Protein AF-A0A914RD26-F1 (afdb_monomer_lite)

Organism: Parascaris equorum (NCBI:txid6256)

InterPro domains:
  IPR001609 Myosin head, motor domain-like [PS51456] (1-68)
  IPR027417 P-loop containing nucleoside triphosphate hydrolase [SSF52540] (2-130)

Structure (mmCIF, N/CA/C/O backbone):
data_AF-A0A914RD26-F1
#
_entry.id   AF-A0A914RD26-F1
#
loop_
_atom_site.group_PDB
_atom_site.id
_atom_site.type_symbol
_atom_site.label_atom_id
_atom_site.label_alt_id
_atom_site.label_comp_id
_atom_site.label_asym_id
_atom_site.label_entity_id
_atom_site.label_seq_id
_atom_site.pdbx_PDB_ins_code
_atom_site.Cartn_x
_atom_site.Cartn_y
_atom_site.Cartn_z
_atom_site.occupancy
_atom_site.B_iso_or_equiv
_atom_site.auth_seq_id
_atom_site.auth_comp_id
_atom_site.auth_asym_id
_atom_site.auth_atom_id
_atom_site.pdbx_PDB_model_num
ATOM 1 N N . MET A 1 1 ? -17.777 -7.432 29.699 1.00 88.81 1 MET A N 1
ATOM 2 C CA . MET A 1 1 ? -16.597 -7.439 28.807 1.00 88.81 1 MET A CA 1
ATOM 3 C C . MET A 1 1 ? -15.403 -6.815 29.522 1.00 88.81 1 MET A C 1
ATOM 5 O O . MET A 1 1 ? -15.628 -5.906 30.304 1.00 88.81 1 MET A O 1
ATOM 9 N N . LEU A 1 2 ? -14.173 -7.306 29.335 1.00 95.75 2 LEU A N 1
ATOM 10 C CA . LEU A 1 2 ? -12.971 -6.694 29.937 1.00 95.75 2 LEU A CA 1
ATOM 11 C C . LEU A 1 2 ? -12.718 -5.299 29.350 1.00 95.75 2 LEU A C 1
ATOM 13 O O . LEU A 1 2 ? -12.947 -5.104 28.160 1.00 95.75 2 LEU A O 1
ATOM 17 N N . HIS A 1 3 ? -12.216 -4.355 30.153 1.00 94.31 3 HIS A N 1
ATOM 18 C CA . HIS A 1 3 ? -11.988 -2.967 29.706 1.00 94.31 3 HIS A CA 1
ATOM 19 C C . HIS A 1 3 ? -11.065 -2.871 28.485 1.00 94.31 3 HIS A C 1
ATOM 21 O O . HIS A 1 3 ? -11.360 -2.138 27.546 1.00 94.31 3 HIS A O 1
ATOM 27 N N . ALA A 1 4 ? -9.982 -3.654 28.465 1.00 94.56 4 ALA A N 1
ATOM 28 C CA . ALA A 1 4 ? -9.041 -3.683 27.344 1.00 94.56 4 ALA A CA 1
ATOM 29 C C . ALA A 1 4 ? -9.681 -4.214 26.047 1.00 94.56 4 ALA A C 1
ATOM 31 O O . ALA A 1 4 ? -9.499 -3.623 24.985 1.00 94.56 4 ALA A O 1
ATOM 32 N N . ASP A 1 5 ? -10.473 -5.286 26.142 1.00 95.06 5 ASP A N 1
ATOM 33 C CA . ASP A 1 5 ? -11.190 -5.863 24.997 1.00 95.06 5 ASP A CA 1
ATOM 34 C C . ASP A 1 5 ? -12.268 -4.891 24.487 1.00 95.06 5 ASP A C 1
ATOM 36 O O . ASP A 1 5 ? -12.355 -4.630 23.290 1.00 95.06 5 ASP A O 1
ATOM 40 N N . TYR A 1 6 ? -13.035 -4.275 25.396 1.00 95.00 6 TYR A N 1
ATOM 41 C CA . TYR A 1 6 ? -14.050 -3.275 25.053 1.00 95.00 6 TYR A CA 1
ATOM 42 C C . TYR A 1 6 ? -13.437 -2.081 24.308 1.00 95.00 6 TYR A C 1
ATOM 44 O O . TYR A 1 6 ? -13.897 -1.719 23.225 1.00 95.00 6 TYR A O 1
ATOM 52 N N . ARG A 1 7 ? -12.344 -1.521 24.847 1.00 94.69 7 ARG A N 1
ATOM 53 C CA . ARG A 1 7 ? -11.584 -0.439 24.208 1.00 94.69 7 ARG A CA 1
ATOM 54 C C . ARG A 1 7 ? -11.151 -0.823 22.796 1.00 94.69 7 ARG A C 1
ATOM 56 O O . ARG A 1 7 ? -11.349 -0.046 21.870 1.00 94.69 7 ARG A O 1
ATOM 63 N N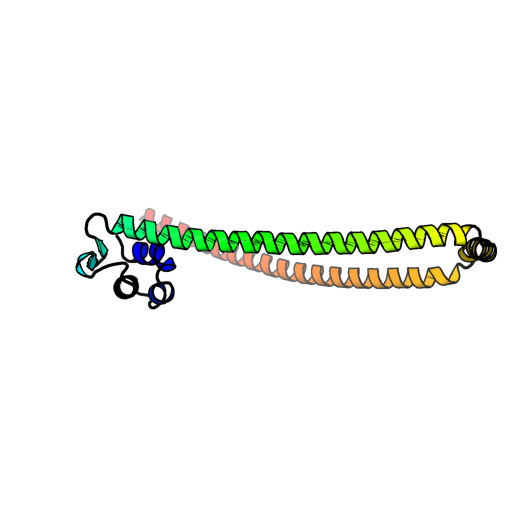 . HIS A 1 8 ? -10.555 -2.003 22.633 1.00 93.50 8 HIS A N 1
ATOM 64 C CA . HIS A 1 8 ? -10.045 -2.441 21.339 1.00 93.50 8 HIS A CA 1
ATOM 65 C C . HIS A 1 8 ? -11.171 -2.596 20.307 1.00 93.50 8 HIS A C 1
ATOM 67 O O . HIS A 1 8 ? -11.077 -2.036 19.215 1.00 93.50 8 HIS A O 1
ATOM 73 N N . ARG A 1 9 ? -12.258 -3.301 20.654 1.00 94.50 9 ARG A N 1
ATOM 74 C CA . ARG A 1 9 ? -13.348 -3.593 19.707 1.00 94.50 9 ARG A CA 1
ATOM 75 C C . ARG A 1 9 ? -14.122 -2.354 19.279 1.00 94.50 9 ARG A C 1
ATOM 77 O O . ARG A 1 9 ? -14.374 -2.195 18.085 1.00 94.50 9 ARG A O 1
ATOM 84 N N . TYR A 1 10 ? -14.465 -1.476 20.219 1.00 95.06 10 TYR A N 1
ATOM 85 C CA . TYR A 1 10 ? -15.302 -0.304 19.941 1.00 95.06 10 TYR A CA 1
ATOM 86 C C . TYR A 1 10 ? -14.500 0.973 19.668 1.00 95.06 10 TYR A C 1
ATOM 88 O O . TYR A 1 10 ? -15.091 2.032 19.473 1.00 95.06 10 TYR A O 1
ATOM 96 N N . SER A 1 11 ? -13.169 0.879 19.564 1.00 94.50 11 SER A N 1
ATOM 97 C CA . SER A 1 11 ? -12.306 1.986 19.124 1.00 94.50 11 SER A CA 1
ATOM 98 C C . SER A 1 11 ? -12.761 2.605 17.801 1.00 94.50 11 SER A C 1
ATOM 100 O O . SER A 1 11 ? -12.684 3.815 17.630 1.00 94.50 11 SER A O 1
ATOM 102 N N . VAL A 1 12 ? -13.315 1.804 16.887 1.00 93.62 12 VAL A N 1
ATOM 103 C CA . VAL A 1 12 ? -13.815 2.286 15.591 1.00 93.62 12 VAL A CA 1
ATOM 104 C C . VAL A 1 12 ? -15.020 3.228 15.716 1.00 93.62 12 VAL A C 1
ATOM 106 O O . VAL A 1 12 ? -15.226 4.076 14.852 1.00 93.62 12 VAL A O 1
ATOM 109 N N . LEU A 1 13 ? -15.799 3.113 16.795 1.00 93.50 13 LEU A N 1
ATOM 110 C CA . LEU A 1 13 ? -16.961 3.966 17.056 1.00 93.50 13 LEU A CA 1
ATOM 111 C C . LEU A 1 13 ? -16.571 5.295 17.722 1.00 93.50 13 LEU A C 1
ATOM 113 O O . LEU A 1 13 ? -17.286 6.289 17.605 1.00 93.50 13 LEU A O 1
ATOM 117 N N . ALA A 1 14 ? -15.441 5.316 18.429 1.00 93.75 14 ALA A N 1
ATOM 118 C CA . ALA A 1 14 ? -14.983 6.445 19.231 1.00 93.75 14 ALA A CA 1
ATOM 119 C C . ALA A 1 14 ? -13.445 6.455 19.308 1.00 93.75 14 ALA A C 1
ATOM 121 O O . ALA A 1 14 ? -12.852 6.139 20.341 1.00 93.75 14 ALA A O 1
ATOM 122 N N . ALA A 1 15 ? -12.799 6.762 18.179 1.00 92.88 15 ALA A N 1
ATOM 123 C CA . ALA A 1 15 ? -11.350 6.616 18.033 1.00 92.88 15 ALA A CA 1
ATOM 124 C C . ALA A 1 15 ? -10.566 7.540 18.975 1.00 92.88 15 ALA A C 1
ATOM 126 O O . ALA A 1 15 ? -9.661 7.085 19.669 1.00 92.88 15 ALA A O 1
ATOM 127 N N . GLU A 1 16 ? -10.932 8.819 19.049 1.00 93.31 16 GLU A N 1
ATOM 128 C CA . GLU A 1 16 ? -10.243 9.798 19.903 1.00 93.31 16 GLU A CA 1
ATOM 129 C C . GLU A 1 16 ? -10.321 9.408 21.385 1.00 93.31 16 GLU A C 1
ATOM 131 O O . GLU A 1 16 ? -9.330 9.437 22.112 1.00 93.31 16 GLU A O 1
ATOM 136 N N . GLU A 1 17 ? -11.486 8.944 21.823 1.00 94.31 17 GLU A N 1
ATOM 137 C CA . GLU A 1 17 ? -11.753 8.538 23.199 1.00 94.31 17 GLU A CA 1
ATOM 138 C C . GLU A 1 17 ? -11.025 7.239 23.541 1.00 94.31 17 GLU A C 1
ATOM 140 O O . GLU A 1 17 ? -10.490 7.096 24.643 1.00 94.31 17 GLU A O 1
ATOM 145 N N . ALA A 1 18 ? -10.928 6.317 22.581 1.00 91.81 18 ALA A N 1
ATOM 146 C CA . ALA A 1 18 ? -10.192 5.071 22.733 1.00 91.81 18 ALA A CA 1
ATOM 147 C C . ALA A 1 18 ? -8.681 5.281 22.898 1.00 91.81 18 ALA A C 1
ATOM 149 O O . ALA A 1 18 ? -8.024 4.424 23.488 1.00 91.81 18 ALA A O 1
ATOM 150 N N . TYR A 1 19 ? -8.115 6.393 22.423 1.00 91.94 19 TYR A N 1
ATOM 151 C CA . TYR A 1 19 ? -6.691 6.729 22.575 1.00 91.94 19 TYR A CA 1
ATOM 152 C C . TYR A 1 19 ? -6.428 7.885 23.548 1.00 91.94 19 TYR A C 1
ATOM 154 O O . TYR A 1 19 ? -5.286 8.309 23.697 1.00 91.94 19 TYR A O 1
ATOM 162 N N . SER A 1 20 ? -7.453 8.343 24.268 1.00 91.62 20 SER A N 1
ATOM 163 C CA . SER A 1 20 ? -7.355 9.459 25.219 1.00 91.62 20 SER A CA 1
ATOM 164 C C . SER A 1 20 ? -6.439 9.190 26.422 1.00 91.62 20 SER A C 1
ATOM 166 O O . SER A 1 20 ? -5.915 10.126 27.023 1.00 91.62 20 SER A O 1
ATOM 168 N N . SER A 1 21 ? -6.243 7.924 26.806 1.00 92.31 21 SER A N 1
ATOM 169 C CA . SER A 1 21 ? -5.437 7.547 27.970 1.00 92.31 21 SER A CA 1
ATOM 170 C C . SER A 1 21 ? -4.727 6.199 27.794 1.00 92.31 21 SER A C 1
ATOM 172 O O . SER A 1 21 ? -5.078 5.369 26.948 1.00 92.31 21 SER A O 1
ATOM 174 N N . THR A 1 22 ? -3.725 5.950 28.636 1.00 91.31 22 THR A N 1
ATOM 175 C CA . THR A 1 22 ? -3.087 4.632 28.774 1.00 91.31 22 THR A CA 1
ATOM 176 C C . THR A 1 22 ? -3.972 3.668 29.571 1.00 91.31 22 THR A C 1
ATOM 178 O O . THR A 1 22 ? -3.984 2.472 29.285 1.00 91.31 22 THR A O 1
ATOM 181 N N . ASP A 1 23 ? -4.760 4.178 30.525 1.00 94.12 23 ASP A N 1
ATOM 182 C CA . ASP A 1 23 ? -5.651 3.367 31.361 1.00 94.12 23 ASP A CA 1
ATOM 183 C C . ASP A 1 23 ? -6.888 2.903 30.573 1.00 94.12 23 ASP A C 1
ATOM 185 O O . ASP A 1 23 ? -7.697 3.705 30.095 1.00 94.12 23 ASP A O 1
ATOM 189 N N . ALA A 1 24 ? -7.049 1.582 30.461 1.00 93.06 24 ALA A N 1
ATOM 190 C CA . ALA A 1 24 ? -8.144 0.960 29.730 1.00 93.06 24 ALA A CA 1
ATOM 191 C C . ALA A 1 24 ? -9.519 1.267 30.337 1.00 93.06 24 ALA A C 1
ATOM 193 O O . ALA A 1 24 ? -10.489 1.368 29.586 1.00 93.06 24 ALA A O 1
ATOM 194 N N . LYS A 1 25 ? -9.617 1.438 31.664 1.00 94.06 25 LYS A N 1
ATOM 195 C CA . LYS A 1 25 ? -10.894 1.752 32.317 1.00 94.06 25 LYS A CA 1
ATOM 196 C C . LYS A 1 25 ? -11.370 3.154 31.933 1.00 94.06 25 LYS A C 1
ATOM 198 O O . LYS A 1 25 ? -12.501 3.300 31.481 1.00 94.06 25 LYS A O 1
ATOM 203 N N . LYS A 1 26 ? -10.486 4.154 32.021 1.00 94.12 26 LYS A N 1
ATOM 204 C CA . LYS A 1 26 ? -10.785 5.540 31.616 1.00 94.12 26 LYS A CA 1
ATOM 205 C C . LYS A 1 26 ? -11.158 5.640 30.137 1.00 94.12 26 LYS A C 1
ATOM 207 O O . LYS A 1 26 ? -12.101 6.341 29.790 1.00 94.12 26 LYS A O 1
ATOM 212 N N . CYS A 1 27 ? -10.464 4.898 29.271 1.00 94.75 27 CYS A N 1
ATOM 213 C CA . CYS A 1 27 ? -10.810 4.845 27.847 1.00 94.75 27 CYS A CA 1
ATOM 214 C C . CYS A 1 27 ? -12.199 4.233 27.624 1.00 94.75 27 CYS A C 1
ATOM 216 O O . CYS A 1 27 ? -12.976 4.752 26.829 1.00 94.75 27 CYS A O 1
ATOM 218 N N . ALA A 1 28 ? -12.531 3.145 28.327 1.00 94.75 28 ALA A N 1
ATOM 219 C CA . ALA A 1 28 ? -13.852 2.529 28.235 1.00 94.75 28 ALA A CA 1
ATOM 220 C C . ALA A 1 28 ? -14.965 3.493 28.688 1.00 94.75 28 ALA A C 1
ATOM 222 O O . ALA A 1 28 ? -15.985 3.590 28.008 1.00 94.75 28 ALA A O 1
ATOM 223 N N . GLU A 1 29 ? -14.749 4.247 29.772 1.00 94.25 29 GLU A N 1
ATOM 224 C CA . GLU A 1 29 ? -15.675 5.288 30.249 1.00 94.25 29 GLU A CA 1
ATOM 225 C C . GLU A 1 29 ? -15.856 6.407 29.219 1.00 94.25 29 GLU A C 1
ATOM 227 O O . GLU A 1 29 ? -16.988 6.790 28.929 1.00 94.25 29 GLU A O 1
ATOM 232 N N . ALA A 1 30 ? -14.768 6.884 28.608 1.00 95.19 30 ALA A N 1
ATOM 233 C CA . ALA A 1 30 ? -14.820 7.921 27.579 1.00 95.19 30 ALA A CA 1
ATOM 234 C C . ALA A 1 30 ? -15.577 7.458 26.319 1.00 95.19 30 ALA A C 1
ATOM 236 O O . ALA A 1 30 ? -16.420 8.191 25.798 1.00 95.19 30 ALA A O 1
ATOM 237 N N . ILE A 1 31 ? -15.336 6.221 25.864 1.00 94.88 31 ILE A N 1
ATOM 238 C CA . ILE A 1 31 ? -16.072 5.614 24.744 1.00 94.88 31 ILE A CA 1
ATOM 239 C C . ILE A 1 31 ? -17.565 5.530 25.081 1.00 94.88 31 ILE A C 1
ATOM 241 O O . ILE A 1 31 ? -18.401 5.943 24.281 1.00 94.88 31 ILE A O 1
ATOM 245 N N . LEU A 1 32 ? -17.916 5.026 26.269 1.00 94.50 32 LEU A N 1
ATOM 246 C CA . LEU A 1 32 ? -19.310 4.919 26.711 1.00 94.50 32 LEU A CA 1
ATOM 247 C C . LEU A 1 32 ? -19.992 6.287 26.794 1.00 94.50 32 LEU A C 1
ATOM 249 O O . LEU A 1 32 ? -21.104 6.435 26.296 1.00 94.50 32 LEU A O 1
ATOM 253 N N . ALA A 1 33 ? -19.317 7.299 27.343 1.00 94.19 33 ALA A N 1
ATOM 254 C CA . ALA A 1 33 ? -19.838 8.660 27.418 1.00 94.19 33 ALA A CA 1
ATOM 255 C C . ALA A 1 33 ? -20.135 9.240 26.026 1.00 94.19 33 ALA A C 1
ATOM 257 O O . ALA A 1 33 ? -21.178 9.864 25.821 1.00 94.19 33 ALA A O 1
ATOM 258 N N . LYS A 1 34 ? -19.268 8.988 25.036 1.00 94.31 34 LYS A N 1
ATOM 259 C CA . LYS A 1 34 ? -19.520 9.395 23.647 1.00 94.31 34 LYS A CA 1
ATOM 260 C C . LYS A 1 34 ? -20.681 8.643 23.014 1.00 94.31 34 LYS A C 1
ATOM 262 O O . LYS A 1 34 ? -21.503 9.265 22.348 1.00 94.31 34 LYS A O 1
ATOM 267 N N . LEU A 1 35 ? -20.778 7.333 23.230 1.00 93.81 35 LEU A N 1
ATOM 268 C CA . LEU A 1 35 ? -21.896 6.535 22.721 1.00 93.81 35 LEU A CA 1
ATOM 269 C C . LEU A 1 35 ? -23.236 6.972 23.328 1.00 93.81 35 LEU A C 1
ATOM 271 O O . LEU A 1 35 ? -24.244 6.969 22.626 1.00 93.81 35 LEU A O 1
ATOM 275 N N . VAL A 1 36 ? -23.243 7.413 24.590 1.00 94.44 36 VAL A N 1
ATOM 276 C CA . VAL A 1 36 ? -24.423 8.029 25.215 1.00 94.44 36 VAL A CA 1
ATOM 277 C C . VAL A 1 36 ? -24.736 9.385 24.588 1.00 94.44 36 VAL A C 1
ATOM 279 O O . VAL A 1 36 ? -25.872 9.635 24.196 1.00 94.44 36 VAL A O 1
ATOM 282 N N . LYS A 1 37 ? -23.726 10.245 24.408 1.00 93.12 37 LYS A N 1
ATOM 283 C CA . LYS A 1 37 ? -23.890 11.559 23.763 1.00 93.12 37 LYS A CA 1
ATOM 284 C C . LYS A 1 37 ? -24.430 11.454 22.332 1.00 93.12 37 LYS A C 1
ATOM 286 O O . LYS A 1 37 ? -25.212 12.298 21.910 1.00 93.12 37 LYS A O 1
ATOM 291 N N . ASN A 1 38 ? -24.024 10.417 21.605 1.00 89.44 38 ASN A N 1
ATOM 292 C CA . ASN A 1 38 ? -24.468 10.148 20.239 1.00 89.44 38 ASN A CA 1
ATOM 293 C C . ASN A 1 38 ? -25.842 9.451 20.176 1.00 89.44 38 ASN A C 1
ATOM 295 O O . ASN A 1 38 ? -26.326 9.174 19.082 1.00 89.44 38 ASN A O 1
ATOM 299 N N . GLY A 1 39 ? -26.464 9.150 21.322 1.00 89.62 39 GLY A N 1
ATOM 300 C CA . GLY A 1 39 ? -27.771 8.493 21.401 1.00 89.62 39 GLY A CA 1
ATOM 301 C C . GLY A 1 39 ? -27.757 6.997 21.072 1.00 89.62 39 GLY A C 1
ATOM 302 O O . GLY A 1 39 ? -28.816 6.386 20.983 1.00 89.62 39 GLY A O 1
ATOM 303 N N . THR A 1 40 ? -26.579 6.391 20.901 1.00 89.19 40 THR A N 1
ATOM 304 C CA . THR A 1 40 ? -26.425 4.952 20.623 1.00 89.19 40 THR A CA 1
ATOM 305 C C .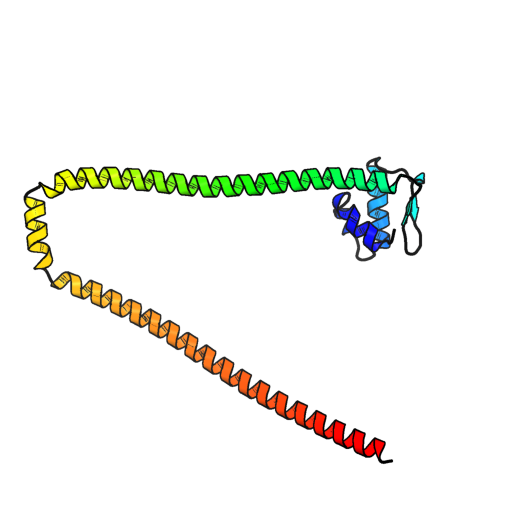 THR A 1 40 ? -26.686 4.103 21.871 1.00 89.19 40 THR A C 1
ATOM 307 O O . THR A 1 40 ? -27.141 2.967 21.785 1.00 89.19 40 THR A O 1
ATOM 310 N N . LEU A 1 41 ? -26.395 4.648 23.054 1.00 92.00 41 LEU A N 1
ATOM 311 C CA . LEU A 1 41 ? -26.645 4.015 24.347 1.00 92.00 41 LEU A CA 1
ATOM 312 C C . LEU A 1 41 ? -27.339 4.990 25.299 1.00 92.00 41 LEU A C 1
ATOM 314 O O . LEU A 1 41 ? -27.228 6.202 25.157 1.00 92.00 41 LEU A O 1
ATOM 318 N N . THR A 1 42 ? -27.991 4.460 26.328 1.00 92.50 42 THR A N 1
ATOM 319 C CA . THR A 1 42 ? -28.435 5.229 27.498 1.00 92.50 42 THR A CA 1
ATOM 320 C C . THR A 1 42 ? -27.660 4.778 28.735 1.00 92.50 42 THR A C 1
ATOM 322 O O . THR A 1 42 ? -27.138 3.661 28.781 1.00 92.50 42 THR A O 1
ATOM 325 N N . GLU A 1 43 ? -27.581 5.622 29.766 1.00 90.38 43 GLU A N 1
ATOM 326 C CA . GLU A 1 43 ? -26.858 5.288 31.005 1.00 90.38 43 GLU A CA 1
ATOM 327 C C . GLU A 1 43 ? -27.425 4.055 31.719 1.00 90.38 43 GLU A C 1
ATOM 329 O O . GLU A 1 43 ? -26.723 3.383 32.468 1.00 90.38 43 GLU A O 1
ATOM 334 N N . GLU A 1 44 ? -28.686 3.701 31.484 1.00 91.94 44 GLU A N 1
ATOM 335 C CA . GLU A 1 44 ? -29.294 2.498 32.048 1.00 91.94 44 GLU A CA 1
ATOM 336 C C . GLU A 1 44 ? -28.828 1.198 31.382 1.00 91.94 44 GLU A C 1
ATOM 338 O O . GLU A 1 44 ? -29.018 0.120 31.951 1.00 91.94 44 GLU A O 1
ATOM 343 N N . ASN A 1 45 ? -28.242 1.277 30.187 1.00 91.44 45 ASN A N 1
ATOM 344 C CA . ASN A 1 45 ? -27.882 0.114 29.377 1.00 91.44 45 ASN A CA 1
ATOM 345 C C . ASN A 1 45 ? -26.604 -0.579 29.857 1.00 91.44 45 ASN A C 1
ATOM 347 O O . ASN A 1 45 ? -26.363 -1.735 29.494 1.00 91.44 45 ASN A O 1
ATOM 351 N N . PHE A 1 46 ? -25.790 0.097 30.672 1.00 94.25 46 PHE A N 1
ATOM 352 C CA . PHE A 1 46 ? -24.506 -0.421 31.129 1.00 94.25 46 PHE A CA 1
ATOM 353 C C . PHE A 1 46 ? -24.177 -0.035 32.577 1.00 94.25 46 PHE A C 1
ATOM 355 O O . PHE A 1 46 ? -24.741 0.890 33.162 1.00 94.25 46 PHE A O 1
ATOM 362 N N . ARG A 1 47 ? -23.226 -0.758 33.170 1.00 94.50 47 ARG A N 1
ATOM 363 C CA . ARG A 1 47 ? -22.601 -0.431 34.457 1.00 94.50 47 ARG A CA 1
ATOM 364 C C . ARG A 1 47 ? -21.100 -0.695 34.389 1.00 94.50 47 ARG A C 1
ATOM 366 O O . ARG A 1 47 ? -20.660 -1.714 33.856 1.00 94.50 47 ARG A O 1
ATOM 373 N N . MET A 1 48 ? -20.314 0.214 34.956 1.00 93.88 48 MET A N 1
ATOM 374 C CA . MET A 1 48 ? -18.859 0.086 35.034 1.00 93.88 48 MET A CA 1
ATOM 375 C C . MET A 1 48 ? -18.453 -0.683 36.291 1.00 93.88 48 MET A C 1
ATOM 377 O O . MET A 1 48 ? -18.737 -0.256 37.405 1.00 93.88 48 MET A O 1
ATOM 381 N N . GLY A 1 49 ? -17.775 -1.817 36.116 1.00 93.50 49 GLY A N 1
ATOM 382 C CA . GLY A 1 49 ? -17.121 -2.554 37.197 1.00 93.50 49 GLY A CA 1
ATOM 383 C C . GLY A 1 49 ? -15.624 -2.252 37.298 1.00 93.50 49 GLY A C 1
ATOM 384 O O . GLY A 1 49 ? -15.054 -1.518 36.487 1.00 93.50 49 GLY A O 1
ATOM 385 N N . ALA A 1 50 ? -14.955 -2.871 38.277 1.00 91.12 50 ALA A N 1
ATOM 386 C CA . ALA A 1 50 ? -13.514 -2.700 38.490 1.00 91.12 50 ALA A CA 1
ATOM 387 C C . ALA A 1 50 ? -12.686 -3.152 37.272 1.00 91.12 50 ALA A C 1
ATOM 389 O O . ALA A 1 50 ? -11.859 -2.396 36.773 1.00 91.12 50 ALA A O 1
ATOM 390 N N . THR A 1 51 ? -12.967 -4.345 36.744 1.00 92.12 51 THR A N 1
ATOM 391 C CA . THR A 1 51 ? -12.192 -4.961 35.645 1.00 92.12 51 THR A CA 1
ATOM 392 C C . THR A 1 51 ? -12.979 -5.077 34.335 1.00 92.12 51 THR A C 1
ATOM 394 O O . THR A 1 51 ? -12.406 -5.342 33.276 1.00 92.12 51 THR A O 1
ATOM 397 N N . LYS A 1 52 ? -14.310 -4.952 34.400 1.00 96.00 52 LYS A N 1
ATOM 398 C CA . LYS A 1 52 ? -15.223 -5.243 33.290 1.00 96.00 52 LYS A CA 1
ATOM 399 C C . LYS A 1 52 ? -16.331 -4.199 33.173 1.00 96.00 52 LYS A C 1
ATOM 401 O O . LYS A 1 52 ? -16.787 -3.665 34.180 1.00 96.00 52 LYS A O 1
ATOM 406 N N . VAL A 1 53 ? -16.803 -3.981 31.951 1.00 95.12 53 VAL A N 1
ATOM 407 C CA . VAL A 1 53 ? -18.065 -3.300 31.640 1.00 95.12 53 VAL A CA 1
ATOM 408 C C . VAL A 1 53 ? -19.190 -4.334 31.606 1.00 95.12 53 VAL A C 1
ATOM 410 O O . VAL A 1 53 ? -19.045 -5.390 30.976 1.00 95.12 53 VAL A O 1
ATOM 413 N N . PHE A 1 54 ? -20.298 -4.049 32.279 1.00 95.56 54 PHE A N 1
ATOM 414 C CA . PHE A 1 54 ? -21.506 -4.868 32.282 1.00 95.56 54 PHE A CA 1
ATOM 415 C C . PHE A 1 54 ? -22.570 -4.213 31.409 1.00 95.56 54 PHE A C 1
ATOM 417 O O . PHE A 1 54 ? -22.772 -3.007 31.497 1.00 95.56 54 PHE A O 1
ATOM 424 N N . PHE A 1 55 ? -23.260 -5.011 30.599 1.00 95.69 55 PHE A N 1
ATOM 425 C CA . PHE A 1 55 ? -24.327 -4.558 29.711 1.00 95.69 55 PHE A CA 1
ATOM 426 C C . PHE A 1 55 ? -25.626 -5.276 30.057 1.00 95.69 55 PHE A C 1
ATOM 428 O O . PHE A 1 55 ? -25.598 -6.450 30.435 1.00 95.69 55 PHE A O 1
ATOM 435 N N . LYS A 1 56 ? -26.761 -4.588 29.903 1.00 95.12 56 LYS A N 1
ATOM 436 C CA . LYS A 1 56 ? -28.073 -5.243 29.878 1.00 95.12 56 LYS A CA 1
ATOM 437 C C . LYS A 1 56 ? -28.164 -6.188 28.672 1.00 95.12 56 LYS A C 1
ATOM 439 O O . LYS A 1 56 ? -27.437 -6.043 27.686 1.00 95.12 56 LYS A O 1
ATOM 444 N N . ALA A 1 57 ? -29.067 -7.161 28.756 1.00 94.25 57 ALA A N 1
ATOM 445 C CA . ALA A 1 57 ? -29.321 -8.094 27.662 1.00 94.25 57 ALA A CA 1
ATOM 446 C C . ALA A 1 57 ? -29.674 -7.342 26.362 1.00 94.25 57 ALA A C 1
ATOM 448 O O . ALA A 1 57 ? -30.359 -6.323 26.398 1.00 94.25 57 ALA A O 1
ATOM 449 N N . GLY A 1 58 ? -29.171 -7.826 25.223 1.00 91.94 58 GLY A N 1
ATOM 450 C CA . GLY A 1 58 ? -29.413 -7.242 23.895 1.00 91.94 58 GLY A CA 1
ATOM 451 C C . GLY A 1 58 ? -28.529 -6.043 23.524 1.00 91.94 58 GLY A C 1
ATOM 452 O O . GLY A 1 58 ? -28.244 -5.849 22.348 1.00 91.94 58 GLY A O 1
ATOM 453 N N . ILE A 1 59 ? -28.001 -5.295 24.498 1.00 94.56 59 ILE A N 1
ATOM 454 C CA . ILE A 1 59 ? -27.196 -4.089 24.230 1.00 94.56 59 ILE A CA 1
ATOM 455 C C . ILE A 1 59 ? -25.881 -4.408 23.519 1.00 94.56 59 ILE A C 1
ATOM 457 O O . ILE A 1 59 ? -25.467 -3.678 22.624 1.00 94.56 59 ILE A O 1
ATOM 461 N N . LEU A 1 60 ? -25.225 -5.508 23.894 1.00 92.44 60 LEU A N 1
ATOM 462 C CA . LEU A 1 60 ? -23.970 -5.901 23.256 1.00 92.44 60 LEU A CA 1
ATOM 463 C C . LEU A 1 60 ? -24.178 -6.283 21.783 1.00 92.44 60 LEU A C 1
ATOM 465 O O . LEU A 1 60 ? -23.354 -5.928 20.954 1.00 92.44 60 LEU A O 1
ATOM 469 N N . ALA A 1 61 ? -25.286 -6.960 21.461 1.00 94.19 61 ALA A N 1
ATOM 470 C CA . ALA A 1 61 ? -25.622 -7.302 20.080 1.00 94.19 61 ALA A CA 1
ATOM 471 C C . ALA A 1 61 ? -25.856 -6.034 19.249 1.00 94.19 61 ALA A C 1
ATOM 473 O O . ALA A 1 61 ? -25.237 -5.869 18.207 1.00 94.19 61 ALA A O 1
ATOM 474 N N . HIS A 1 62 ? -26.630 -5.084 19.786 1.00 94.19 62 HIS A N 1
ATOM 475 C CA . HIS A 1 62 ? -26.838 -3.790 19.140 1.00 94.19 62 HIS A CA 1
ATOM 476 C C . HIS A 1 62 ? -25.522 -3.027 18.897 1.00 94.19 62 HIS A C 1
ATOM 478 O O . HIS A 1 62 ? -25.330 -2.444 17.834 1.00 94.19 62 HIS A O 1
ATOM 484 N N . LEU A 1 63 ? -24.589 -3.048 19.857 1.00 94.19 63 LEU A N 1
ATOM 485 C CA . LEU A 1 63 ? -23.273 -2.426 19.683 1.00 94.19 63 LEU A CA 1
ATOM 486 C C . LEU A 1 63 ? -22.418 -3.103 18.606 1.00 94.19 63 LEU A C 1
ATOM 488 O O . LEU A 1 63 ? -21.669 -2.409 17.919 1.00 94.19 63 LEU A O 1
ATOM 492 N N . GLU A 1 64 ? -22.500 -4.427 18.460 1.00 95.06 64 GLU A N 1
ATOM 493 C CA . GLU A 1 64 ? -21.824 -5.127 17.361 1.00 95.06 64 GLU A CA 1
ATOM 494 C C . GLU A 1 64 ? -22.449 -4.772 16.005 1.00 95.06 64 GLU A C 1
ATOM 496 O O . GLU A 1 64 ? -21.702 -4.496 15.072 1.00 95.06 64 GLU A O 1
ATOM 501 N N . ASP A 1 65 ? -23.777 -4.646 15.906 1.00 95.50 65 ASP A N 1
ATOM 502 C CA . ASP A 1 65 ? -24.441 -4.231 14.660 1.00 95.50 65 ASP A CA 1
ATOM 503 C C . ASP A 1 65 ? -23.982 -2.829 14.214 1.00 95.50 65 ASP A C 1
ATOM 505 O O . ASP A 1 65 ? -23.583 -2.621 13.065 1.00 95.50 65 ASP A O 1
ATOM 509 N N . VAL A 1 66 ? -23.953 -1.865 15.144 1.00 95.31 66 VAL A N 1
ATOM 510 C CA . VAL A 1 66 ? -23.481 -0.492 14.871 1.00 95.31 66 VAL A CA 1
ATOM 511 C C . VAL A 1 66 ? -22.003 -0.487 14.467 1.00 95.31 66 VAL A C 1
ATOM 513 O O . VAL A 1 66 ? -21.584 0.255 13.574 1.00 95.31 66 VAL A O 1
ATOM 516 N N . ARG A 1 67 ? -21.186 -1.327 15.107 1.00 95.56 67 ARG A N 1
ATOM 517 C CA . ARG A 1 67 ? -19.770 -1.493 14.766 1.00 95.56 67 ARG A CA 1
ATOM 518 C C . ARG A 1 67 ? -19.597 -2.054 13.355 1.00 95.56 67 ARG A C 1
ATOM 520 O O . ARG A 1 67 ? -18.766 -1.538 12.602 1.00 95.56 67 ARG A O 1
ATOM 527 N N . ASP A 1 68 ? -20.377 -3.061 12.986 1.00 96.56 68 ASP A N 1
ATOM 528 C CA . ASP A 1 68 ? -20.300 -3.709 11.680 1.00 96.56 68 ASP A CA 1
ATOM 529 C C . ASP A 1 68 ? -20.724 -2.775 10.540 1.00 96.56 68 ASP A C 1
ATOM 531 O O . ASP A 1 68 ? -20.090 -2.777 9.480 1.00 96.56 68 ASP A O 1
ATOM 535 N N . GLU A 1 69 ? -21.712 -1.902 10.751 1.00 96.19 69 GLU A N 1
ATOM 536 C CA . GLU A 1 69 ? -22.081 -0.871 9.772 1.00 96.19 69 GLU A CA 1
ATOM 537 C C . GLU A 1 69 ? -20.921 0.088 9.471 1.00 96.19 69 GLU A C 1
ATOM 539 O O . GLU A 1 69 ? -20.607 0.359 8.302 1.00 96.19 69 GLU A O 1
ATOM 544 N N . VAL A 1 70 ? -20.231 0.563 10.512 1.00 95.25 70 VAL A N 1
ATOM 545 C CA . VAL A 1 70 ? -19.070 1.451 10.356 1.00 95.25 70 VAL A CA 1
ATOM 546 C C . VAL A 1 70 ? -17.919 0.720 9.662 1.00 95.25 70 VAL A C 1
ATOM 548 O O . VAL A 1 70 ? -17.326 1.253 8.716 1.00 95.25 70 VAL A O 1
ATOM 551 N N . LEU A 1 71 ? -17.623 -0.518 10.067 1.00 96.06 71 LEU A N 1
ATOM 552 C CA . LEU A 1 71 ? -16.584 -1.334 9.435 1.00 96.06 71 LEU A CA 1
ATOM 553 C C . LEU A 1 71 ? -16.887 -1.595 7.957 1.00 96.06 71 LEU A C 1
ATOM 555 O O . LEU A 1 71 ? -15.996 -1.469 7.115 1.00 96.06 71 LEU A O 1
ATOM 559 N N . LYS A 1 72 ? -18.145 -1.877 7.608 1.00 97.31 72 LYS A N 1
ATOM 560 C CA . LYS A 1 72 ? -18.584 -2.059 6.220 1.00 97.31 72 LYS A CA 1
ATOM 561 C C . LYS A 1 72 ? -18.346 -0.805 5.379 1.00 97.31 72 LYS A C 1
ATOM 563 O O . LYS A 1 72 ? -17.855 -0.906 4.248 1.00 97.31 72 LYS A O 1
ATOM 568 N N . ALA A 1 73 ? -18.636 0.379 5.918 1.00 96.94 73 ALA A N 1
ATOM 569 C CA . ALA A 1 73 ? -18.370 1.643 5.234 1.00 96.94 73 ALA A CA 1
ATOM 570 C C . ALA A 1 73 ? -16.863 1.874 5.016 1.00 96.94 73 ALA A C 1
ATOM 572 O O . ALA A 1 73 ? -16.449 2.249 3.914 1.00 96.94 73 ALA A O 1
ATOM 573 N N . ILE A 1 74 ? -16.032 1.602 6.029 1.00 96.31 74 ILE A N 1
ATOM 574 C CA . ILE A 1 74 ? -14.566 1.708 5.936 1.00 96.31 74 ILE A CA 1
ATOM 575 C C . ILE A 1 74 ? -14.018 0.740 4.882 1.00 96.31 74 ILE A C 1
ATOM 577 O O . ILE A 1 74 ? -13.264 1.155 4.000 1.00 96.31 74 ILE A O 1
ATOM 581 N N . MET A 1 75 ? -14.441 -0.525 4.916 1.00 97.38 75 MET A N 1
ATOM 582 C CA . MET A 1 75 ? -14.016 -1.542 3.951 1.00 97.38 75 MET A CA 1
ATOM 583 C C . MET A 1 75 ? -14.405 -1.162 2.523 1.00 97.38 75 MET A C 1
ATOM 585 O O . MET A 1 75 ? -13.598 -1.295 1.605 1.00 97.38 75 MET A O 1
ATOM 589 N N . THR A 1 76 ? -15.606 -0.619 2.328 1.00 98.19 76 THR A N 1
ATOM 590 C CA . THR A 1 76 ? -16.057 -0.156 1.009 1.00 98.19 76 THR A CA 1
ATOM 591 C C . THR A 1 76 ? -15.181 0.987 0.489 1.00 98.19 76 THR A C 1
ATOM 593 O O . THR A 1 76 ? -14.752 0.953 -0.666 1.00 98.19 76 THR A O 1
ATOM 596 N N . LYS A 1 77 ? -14.847 1.969 1.340 1.00 98.19 77 LYS A N 1
ATOM 597 C CA . LYS A 1 77 ? -13.927 3.062 0.983 1.00 98.19 77 LYS A CA 1
ATOM 598 C C . LYS A 1 77 ? -12.545 2.527 0.617 1.00 98.19 77 LYS A C 1
ATOM 600 O O . LYS A 1 77 ? -12.024 2.886 -0.436 1.00 98.19 77 LYS A O 1
ATOM 605 N N . LEU A 1 78 ? -11.977 1.636 1.431 1.00 98.12 78 LEU A N 1
ATOM 606 C CA . LEU A 1 78 ? -10.677 1.015 1.161 1.00 98.12 78 LEU A CA 1
ATOM 607 C C . LEU A 1 78 ? -10.669 0.314 -0.203 1.00 98.12 78 LEU A C 1
ATOM 609 O O . LEU A 1 78 ? -9.783 0.546 -1.023 1.00 98.12 78 LEU A O 1
ATOM 613 N N . GLN A 1 79 ? -11.688 -0.498 -0.480 1.00 98.19 79 GLN A N 1
ATOM 614 C CA . GLN A 1 79 ? -11.805 -1.178 -1.765 1.00 98.19 79 GLN A CA 1
ATOM 615 C C . GLN A 1 79 ? -11.947 -0.196 -2.939 1.00 98.19 79 GLN A C 1
ATOM 617 O O . GLN A 1 79 ? -11.385 -0.440 -4.008 1.00 98.19 79 GLN A O 1
ATOM 622 N N . ALA A 1 80 ? -12.683 0.907 -2.767 1.00 98.50 80 ALA A N 1
ATOM 623 C CA . ALA A 1 80 ? -12.803 1.948 -3.785 1.00 98.50 80 ALA A CA 1
ATOM 624 C C . ALA A 1 80 ? -11.446 2.608 -4.083 1.00 98.50 80 ALA A C 1
ATOM 626 O O . ALA A 1 80 ? -11.086 2.737 -5.254 1.00 98.50 80 ALA A O 1
ATOM 627 N N . TYR A 1 81 ? -10.658 2.934 -3.052 1.00 98.50 81 TYR A N 1
ATOM 628 C CA . TYR A 1 81 ? -9.301 3.468 -3.214 1.00 98.50 81 TYR A CA 1
ATOM 629 C C . TYR A 1 81 ? -8.377 2.497 -3.950 1.00 98.50 81 TYR A C 1
ATOM 631 O O . TYR A 1 81 ? -7.676 2.907 -4.875 1.00 98.50 81 TYR A O 1
ATOM 639 N N . ILE A 1 82 ? -8.407 1.208 -3.598 1.00 98.50 82 ILE A N 1
ATOM 640 C CA . ILE A 1 82 ? -7.596 0.185 -4.273 1.00 98.50 82 ILE A CA 1
ATOM 641 C C . ILE A 1 82 ? -7.966 0.105 -5.760 1.00 98.50 82 ILE A C 1
ATOM 643 O O . ILE A 1 82 ? -7.087 0.158 -6.620 1.00 98.50 82 ILE A O 1
ATOM 647 N N . ARG A 1 83 ? -9.264 0.029 -6.087 1.00 98.44 83 ARG A N 1
ATOM 648 C CA . ARG A 1 83 ? -9.732 -0.039 -7.484 1.00 98.44 83 ARG A CA 1
ATOM 649 C C . ARG A 1 83 ? -9.371 1.216 -8.274 1.00 98.44 83 ARG A C 1
ATOM 651 O O . ARG A 1 83 ? -8.927 1.105 -9.414 1.00 98.44 83 ARG A O 1
ATOM 658 N N . TRP A 1 84 ? -9.520 2.393 -7.671 1.00 98.44 84 TRP A N 1
ATOM 659 C CA . TRP A 1 84 ? -9.109 3.659 -8.274 1.00 98.44 84 TRP A CA 1
ATOM 660 C C . TRP A 1 84 ? -7.609 3.675 -8.589 1.00 98.44 84 TRP A C 1
ATOM 662 O O . TRP A 1 84 ? -7.217 3.998 -9.711 1.00 98.44 84 TRP A O 1
ATOM 672 N N . TYR A 1 85 ? -6.774 3.268 -7.631 1.00 98.44 85 TYR A N 1
ATOM 673 C CA . TYR A 1 85 ? -5.324 3.257 -7.795 1.00 98.44 85 TYR A CA 1
ATOM 674 C C . TYR A 1 85 ? -4.878 2.284 -8.896 1.00 98.44 85 TYR A C 1
ATOM 676 O O . TYR A 1 85 ? -4.087 2.649 -9.768 1.00 98.44 85 TYR A O 1
ATOM 684 N N . LEU A 1 86 ? -5.456 1.079 -8.931 1.00 98.44 86 LEU A N 1
ATOM 685 C CA . LEU A 1 86 ? -5.229 0.121 -10.017 1.00 98.44 86 LEU A CA 1
ATOM 686 C C . LEU A 1 86 ? -5.662 0.687 -11.379 1.00 98.44 86 LEU A C 1
ATOM 688 O O . LEU A 1 86 ? -4.950 0.523 -12.370 1.00 98.44 86 LEU A O 1
ATOM 692 N N . GLY A 1 87 ? -6.784 1.411 -11.423 1.00 98.50 87 GLY A N 1
ATOM 693 C CA . GLY A 1 87 ? -7.246 2.109 -12.622 1.00 98.50 87 GLY A CA 1
ATOM 694 C C . GLY A 1 87 ? -6.260 3.170 -13.119 1.00 98.50 87 GLY A C 1
ATOM 695 O O . GLY A 1 87 ? -6.034 3.282 -14.324 1.00 98.50 87 GLY A O 1
ATOM 696 N N . LEU A 1 88 ? -5.614 3.918 -12.218 1.00 98.38 88 LEU A N 1
ATOM 697 C CA . LEU A 1 88 ? -4.578 4.889 -12.591 1.00 98.38 88 LEU A CA 1
ATOM 698 C C . LEU A 1 88 ? -3.336 4.224 -13.190 1.00 98.38 88 LEU A C 1
ATOM 700 O O . LEU A 1 88 ? -2.798 4.733 -14.179 1.00 98.38 88 LEU A O 1
ATOM 704 N N . ILE A 1 89 ? -2.904 3.093 -12.627 1.00 98.31 89 ILE A N 1
ATOM 705 C CA . ILE A 1 89 ? -1.778 2.313 -13.154 1.00 98.31 89 ILE A CA 1
ATOM 706 C C . ILE A 1 89 ? -2.103 1.797 -14.559 1.00 98.31 89 ILE A C 1
ATOM 708 O O . ILE A 1 89 ? -1.311 1.991 -15.485 1.00 98.31 89 ILE A O 1
ATOM 712 N N . ASP A 1 90 ? -3.283 1.197 -14.749 1.00 98.25 90 ASP A N 1
ATOM 713 C CA . ASP A 1 90 ? -3.694 0.689 -16.061 1.00 98.25 90 ASP A CA 1
ATOM 714 C C . ASP A 1 90 ? -3.820 1.820 -17.092 1.00 98.25 90 ASP A C 1
ATOM 716 O O . ASP A 1 90 ? -3.349 1.695 -18.224 1.00 98.25 90 ASP A O 1
ATOM 720 N N . ARG A 1 91 ? -4.375 2.970 -16.690 1.00 98.12 91 ARG A N 1
ATOM 721 C CA . ARG A 1 91 ? -4.471 4.156 -17.549 1.00 98.12 91 ARG A CA 1
ATOM 722 C C . ARG A 1 91 ? -3.097 4.626 -18.017 1.00 98.12 91 ARG A C 1
ATOM 724 O O . ARG A 1 91 ? -2.931 4.902 -19.204 1.00 98.12 91 ARG A O 1
ATOM 731 N N . LYS A 1 92 ? -2.119 4.712 -17.108 1.00 98.19 92 LYS A N 1
ATOM 732 C CA . LYS A 1 92 ? -0.745 5.109 -17.448 1.00 98.19 92 LYS A CA 1
ATOM 733 C C . LYS A 1 92 ? -0.141 4.146 -18.471 1.00 98.19 92 LYS A C 1
ATOM 735 O O . LYS A 1 92 ? 0.317 4.590 -19.521 1.00 98.19 92 LYS A O 1
ATOM 740 N N . ARG A 1 93 ? -0.248 2.837 -18.216 1.00 98.06 93 ARG A N 1
ATOM 741 C CA . ARG A 1 93 ? 0.217 1.786 -19.133 1.00 98.06 93 ARG A CA 1
ATOM 742 C C . ARG A 1 93 ? -0.402 1.922 -20.527 1.00 98.06 93 ARG A C 1
ATOM 744 O O . ARG A 1 93 ? 0.315 1.881 -21.522 1.00 98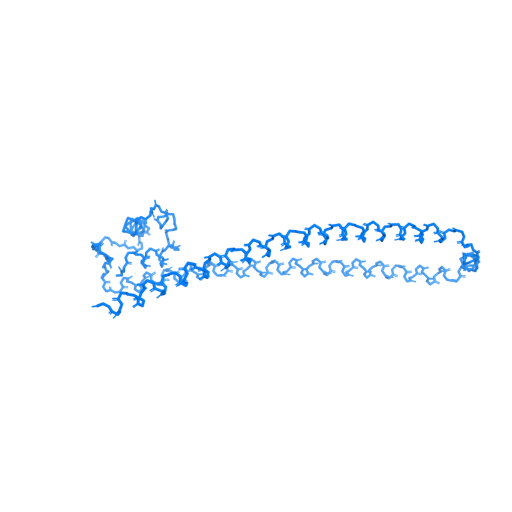.06 93 ARG A O 1
ATOM 751 N N . ARG A 1 94 ? -1.723 2.108 -20.618 1.00 97.88 94 ARG A N 1
ATOM 752 C CA . ARG A 1 94 ? -2.427 2.273 -21.905 1.00 97.88 94 ARG A CA 1
ATOM 753 C C . ARG A 1 94 ? -1.993 3.532 -22.650 1.00 97.88 94 ARG A C 1
ATOM 755 O O . ARG A 1 94 ? -1.871 3.501 -23.871 1.00 97.88 94 ARG A O 1
ATOM 762 N N . PHE A 1 95 ? -1.754 4.629 -21.936 1.00 98.06 95 PHE A N 1
ATOM 763 C CA . PHE A 1 95 ? -1.300 5.877 -22.546 1.00 98.06 95 PHE A CA 1
ATOM 764 C C . PHE A 1 95 ? 0.117 5.749 -23.124 1.00 98.06 95 PHE A C 1
ATOM 766 O O . PHE A 1 95 ? 0.368 6.174 -24.252 1.00 98.06 95 PHE A O 1
ATOM 773 N N . GLU A 1 96 ? 1.027 5.100 -22.395 1.00 97.38 96 GLU A N 1
ATOM 774 C CA . GLU A 1 96 ? 2.382 4.795 -22.874 1.00 97.38 96 GLU A CA 1
ATOM 775 C C . GLU A 1 96 ? 2.353 3.870 -24.098 1.00 97.38 96 GLU A C 1
ATOM 777 O O . GLU A 1 96 ? 3.038 4.136 -25.086 1.00 97.38 96 GLU A O 1
ATOM 782 N N . GLN A 1 97 ? 1.500 2.839 -24.086 1.00 97.88 97 GLN A N 1
ATOM 783 C CA . GLN A 1 97 ? 1.286 1.957 -25.239 1.00 97.88 97 GLN A CA 1
ATOM 784 C C . GLN A 1 97 ? 0.758 2.718 -26.459 1.00 97.88 97 GLN A C 1
ATOM 786 O O . GLN A 1 97 ? 1.260 2.520 -27.564 1.00 97.88 97 GLN A O 1
ATOM 791 N N . LEU A 1 98 ? -0.218 3.612 -26.271 1.00 98.06 98 LEU A N 1
ATOM 792 C CA . LEU A 1 98 ? -0.767 4.430 -27.351 1.00 98.06 98 LEU A CA 1
ATOM 793 C C . LEU A 1 98 ? 0.306 5.344 -27.956 1.00 98.06 98 LEU A C 1
ATOM 795 O O . LEU A 1 98 ? 0.462 5.390 -29.175 1.00 98.06 98 LEU A O 1
ATOM 799 N N . SER A 1 99 ? 1.071 6.034 -27.108 1.00 97.81 99 SER A N 1
ATOM 800 C CA . SER A 1 99 ? 2.177 6.893 -27.540 1.00 97.81 99 SER A CA 1
ATOM 801 C C . SER A 1 99 ? 3.234 6.099 -28.316 1.00 97.81 99 SER A C 1
ATOM 803 O O . SER A 1 99 ? 3.590 6.462 -29.440 1.00 97.81 99 SER A O 1
ATOM 805 N N . GLY A 1 100 ? 3.663 4.953 -27.775 1.00 97.50 100 GLY A N 1
ATOM 806 C CA . GLY A 1 100 ? 4.616 4.057 -28.429 1.00 97.50 100 GLY A CA 1
ATOM 807 C C . GLY A 1 100 ? 4.114 3.546 -29.781 1.00 97.50 100 GLY A C 1
ATOM 808 O O . GLY A 1 100 ? 4.856 3.574 -30.762 1.00 97.50 100 GLY A O 1
ATOM 809 N N . MET A 1 101 ? 2.840 3.158 -29.871 1.00 97.94 101 MET A N 1
ATOM 810 C CA . MET A 1 101 ? 2.213 2.715 -31.118 1.00 97.94 101 MET A CA 1
ATOM 811 C C . MET A 1 101 ? 2.211 3.822 -32.181 1.00 97.94 101 MET A C 1
ATOM 813 O O . MET A 1 101 ? 2.555 3.569 -33.336 1.00 97.94 101 MET A O 1
ATOM 817 N N . LEU A 1 102 ? 1.863 5.059 -31.812 1.00 97.88 102 LEU A N 1
ATOM 818 C CA . LEU A 1 102 ? 1.864 6.194 -32.742 1.00 97.88 102 LEU A CA 1
ATOM 819 C C . LEU A 1 102 ? 3.272 6.497 -33.269 1.00 97.88 102 LEU A C 1
ATOM 821 O O . LEU A 1 102 ? 3.452 6.705 -34.473 1.00 97.88 102 LEU A O 1
ATOM 825 N N . ILE A 1 103 ? 4.271 6.475 -32.383 1.00 97.88 103 ILE A N 1
ATOM 826 C CA . ILE A 1 103 ? 5.681 6.651 -32.746 1.00 97.88 103 ILE A CA 1
ATOM 827 C C . ILE A 1 103 ? 6.129 5.530 -33.687 1.00 97.88 103 ILE A C 1
ATOM 829 O O . ILE A 1 103 ? 6.744 5.809 -34.717 1.00 97.88 103 ILE A O 1
ATOM 833 N N . LEU A 1 104 ? 5.793 4.276 -33.381 1.00 97.88 104 LEU A N 1
ATOM 834 C CA . LEU A 1 104 ? 6.138 3.126 -34.213 1.00 97.88 104 LEU A CA 1
ATOM 835 C C . LEU A 1 104 ? 5.519 3.247 -35.610 1.00 97.88 104 LEU A C 1
ATOM 837 O O . LEU A 1 104 ? 6.233 3.154 -36.606 1.00 97.88 104 LEU A O 1
ATOM 841 N N . HIS A 1 105 ? 4.218 3.532 -35.702 1.00 97.69 105 HIS A N 1
ATOM 842 C CA . HIS A 1 105 ? 3.533 3.721 -36.982 1.00 97.69 105 HIS A CA 1
ATOM 843 C C . HIS A 1 105 ? 4.159 4.843 -37.815 1.00 97.69 105 HIS A C 1
ATOM 845 O O . HIS A 1 105 ? 4.365 4.681 -39.020 1.00 97.69 105 HIS A O 1
ATOM 851 N N . ARG A 1 106 ? 4.484 5.981 -37.188 1.00 97.94 106 ARG A N 1
ATOM 852 C CA . ARG A 1 106 ? 5.145 7.101 -37.869 1.00 97.94 106 ARG A CA 1
ATOM 853 C C . ARG A 1 106 ? 6.528 6.703 -38.384 1.00 97.94 106 ARG A C 1
ATOM 855 O O . ARG A 1 106 ? 6.817 6.943 -39.555 1.00 97.94 106 ARG A O 1
ATOM 862 N N . ASN A 1 107 ? 7.346 6.072 -37.543 1.00 97.69 107 ASN A N 1
ATOM 863 C CA . ASN A 1 107 ? 8.699 5.655 -37.905 1.00 97.69 107 ASN A CA 1
ATOM 864 C C . ASN A 1 107 ? 8.703 4.596 -39.007 1.00 97.69 107 ASN A C 1
ATOM 866 O O . ASN A 1 107 ? 9.507 4.699 -39.925 1.00 97.69 107 ASN A O 1
ATOM 870 N N . ILE A 1 108 ? 7.791 3.619 -38.972 1.00 97.50 108 ILE A N 1
ATOM 871 C CA . ILE A 1 108 ? 7.681 2.603 -40.029 1.00 97.50 108 ILE A CA 1
ATOM 872 C C . ILE A 1 108 ? 7.372 3.269 -41.373 1.00 97.50 108 ILE A C 1
ATOM 874 O O . ILE A 1 108 ? 8.049 2.991 -42.360 1.00 97.50 108 ILE A O 1
ATOM 878 N N . ARG A 1 109 ? 6.407 4.199 -41.418 1.00 96.44 109 ARG A N 1
ATOM 879 C CA . ARG A 1 109 ? 6.097 4.937 -42.655 1.00 96.44 109 ARG A CA 1
ATOM 880 C C . ARG A 1 109 ? 7.293 5.747 -43.150 1.00 96.44 109 ARG A C 1
ATOM 882 O O . ARG A 1 109 ? 7.609 5.697 -44.334 1.00 96.44 109 ARG A O 1
ATOM 889 N N . GLN A 1 110 ? 7.977 6.457 -42.252 1.00 96.19 110 GLN A N 1
ATOM 890 C CA . GLN A 1 110 ? 9.186 7.208 -42.601 1.00 96.19 110 GLN A CA 1
ATOM 891 C C . GLN A 1 110 ? 10.305 6.286 -43.101 1.00 96.19 110 GLN A C 1
ATOM 893 O O . GLN A 1 110 ? 10.962 6.617 -44.082 1.00 96.19 110 GLN A O 1
ATOM 898 N N . TRP A 1 111 ? 10.487 5.114 -42.489 1.00 95.75 111 TRP A N 1
ATOM 899 C CA . TRP A 1 111 ? 11.467 4.112 -42.902 1.00 95.75 111 TRP A CA 1
ATOM 900 C C . TRP A 1 111 ? 11.183 3.558 -44.299 1.00 95.75 111 TRP A C 1
ATOM 902 O O . TRP A 1 111 ? 12.110 3.435 -45.099 1.00 95.75 111 TRP A O 1
ATOM 912 N N . CYS A 1 112 ? 9.918 3.270 -44.621 1.00 95.31 112 CYS A N 1
ATOM 913 C CA . CYS A 1 112 ? 9.524 2.831 -45.960 1.00 95.31 112 CYS A CA 1
ATOM 914 C C . CYS A 1 112 ? 9.963 3.833 -47.038 1.00 95.31 112 CYS A C 1
ATOM 916 O O . CYS A 1 112 ? 10.496 3.415 -48.065 1.00 95.31 112 CYS A O 1
ATOM 918 N N . SER A 1 113 ? 9.815 5.136 -46.777 1.00 93.94 113 SER A N 1
ATOM 919 C CA . SER A 1 113 ? 10.294 6.193 -47.675 1.00 93.94 113 SER A CA 1
ATOM 920 C C . SER A 1 113 ? 11.823 6.322 -47.665 1.00 93.94 113 SER A C 1
ATOM 922 O O . SER A 1 113 ? 12.451 6.377 -48.720 1.00 93.94 113 SER A O 1
ATOM 924 N N . LEU A 1 114 ? 12.441 6.329 -46.480 1.00 95.69 114 LEU A N 1
ATOM 925 C CA . LEU A 1 114 ? 13.879 6.549 -46.298 1.00 95.69 114 LEU A CA 1
ATOM 926 C C . LEU A 1 114 ? 14.724 5.436 -46.928 1.00 95.69 114 LEU A C 1
ATOM 928 O O . LEU A 1 114 ? 15.745 5.714 -47.550 1.00 95.69 114 LEU A O 1
ATOM 932 N N . ARG A 1 115 ? 14.289 4.176 -46.818 1.00 92.94 115 ARG A N 1
ATOM 933 C CA . ARG A 1 115 ? 15.005 3.021 -47.379 1.00 92.94 115 ARG A CA 1
ATOM 934 C C . ARG A 1 115 ? 15.128 3.098 -48.902 1.00 92.94 115 ARG A C 1
ATOM 936 O O . ARG A 1 115 ? 16.100 2.591 -49.460 1.00 92.94 115 ARG A O 1
ATOM 943 N N . GLN A 1 116 ? 14.155 3.711 -49.574 1.00 91.81 116 GLN A N 1
ATOM 944 C CA . GLN A 1 116 ? 14.200 3.891 -51.022 1.00 91.81 116 GLN A CA 1
ATOM 945 C C . GLN A 1 116 ? 15.052 5.098 -51.440 1.00 91.81 116 GLN A C 1
ATOM 947 O O . GLN A 1 116 ? 15.459 5.168 -52.594 1.00 91.81 116 GLN A O 1
ATOM 952 N N . TRP A 1 117 ? 15.375 6.014 -50.524 1.00 95.69 117 TRP A N 1
ATOM 953 C CA . TRP A 1 117 ? 16.113 7.236 -50.831 1.00 95.69 117 TRP A CA 1
ATOM 954 C C . TRP A 1 117 ? 17.605 6.976 -51.096 1.00 95.69 117 TRP A C 1
ATOM 956 O O . TRP A 1 117 ? 18.321 6.424 -50.258 1.00 95.69 117 TRP A O 1
ATOM 966 N N . GLU A 1 118 ? 18.096 7.413 -52.258 1.00 95.81 118 GLU A N 1
ATOM 967 C CA . GLU A 1 118 ? 19.456 7.109 -52.734 1.00 95.81 118 GLU A CA 1
ATOM 968 C C . GLU A 1 118 ? 20.570 7.670 -51.834 1.00 95.81 118 GLU A C 1
ATOM 970 O O . GLU A 1 118 ? 21.540 6.968 -51.541 1.00 95.81 118 GLU A O 1
ATOM 975 N N . TRP A 1 119 ? 20.410 8.888 -51.302 1.00 94.88 119 TRP A N 1
ATOM 976 C CA . TRP A 1 119 ? 21.379 9.468 -50.361 1.00 94.88 119 TRP A CA 1
ATOM 977 C C . TRP A 1 119 ? 21.507 8.652 -49.072 1.00 94.88 119 TRP A C 1
ATOM 979 O O . TRP A 1 119 ? 22.610 8.473 -48.553 1.00 94.88 119 TRP A O 1
ATOM 989 N N . PHE A 1 120 ? 20.399 8.095 -48.578 1.00 94.06 120 PHE A N 1
ATOM 990 C CA . PHE A 1 120 ? 20.426 7.233 -47.401 1.00 94.06 120 PHE A CA 1
ATOM 991 C C . PHE A 1 120 ? 21.126 5.895 -47.687 1.00 94.06 120 PHE A C 1
ATOM 993 O O . PHE A 1 120 ? 21.900 5.419 -46.854 1.00 94.06 120 PHE A O 1
ATOM 1000 N N . LYS A 1 121 ? 20.933 5.312 -48.880 1.00 93.56 121 LYS A N 1
ATOM 1001 C CA . LYS A 1 121 ? 21.655 4.100 -49.314 1.00 93.56 121 LYS A CA 1
ATOM 1002 C C . LYS A 1 121 ? 23.166 4.331 -49.386 1.00 93.56 121 LYS A C 1
ATOM 1004 O O . LYS A 1 121 ? 23.931 3.465 -48.958 1.00 93.56 121 LYS A O 1
ATOM 1009 N N . LEU A 1 122 ? 23.598 5.488 -49.893 1.00 94.06 122 LEU A N 1
ATOM 1010 C CA . LEU A 1 122 ? 25.011 5.874 -49.908 1.00 94.06 122 LEU A CA 1
ATOM 1011 C C . LEU A 1 122 ? 25.561 5.996 -48.482 1.00 94.06 122 LEU A C 1
ATOM 1013 O O . LEU A 1 122 ? 26.560 5.357 -48.152 1.00 94.06 122 LEU A O 1
ATOM 1017 N N . PHE A 1 123 ? 24.873 6.748 -47.619 1.00 90.25 123 PHE A N 1
ATOM 1018 C CA . PHE A 1 123 ? 25.253 6.903 -46.215 1.00 90.25 123 PHE A CA 1
ATOM 1019 C C . PHE A 1 123 ? 25.392 5.551 -45.502 1.00 90.25 123 PHE A C 1
ATOM 1021 O O . PHE A 1 123 ? 26.388 5.315 -44.820 1.00 90.25 123 PHE A O 1
ATOM 1028 N N . ALA A 1 124 ? 24.442 4.632 -45.701 1.00 88.19 124 ALA A N 1
ATOM 1029 C CA . ALA A 1 124 ? 24.470 3.304 -45.093 1.00 88.19 124 ALA A CA 1
ATOM 1030 C C . ALA A 1 124 ? 25.697 2.472 -45.512 1.00 88.19 124 ALA A C 1
ATOM 1032 O O . ALA A 1 124 ? 26.219 1.717 -44.692 1.00 88.19 124 ALA A O 1
ATOM 1033 N N . LYS A 1 125 ? 26.181 2.626 -46.754 1.00 89.12 125 LYS A N 1
ATOM 1034 C CA . LYS A 1 125 ? 27.397 1.956 -47.251 1.00 89.12 125 LYS A CA 1
ATOM 1035 C C . LYS A 1 125 ? 28.685 2.594 -46.728 1.00 89.12 125 LYS A C 1
ATOM 1037 O O . LYS A 1 125 ? 29.629 1.875 -46.418 1.00 89.12 125 LYS A O 1
ATOM 1042 N N . VAL A 1 126 ? 28.722 3.921 -46.613 1.00 90.31 126 VAL A N 1
ATOM 1043 C CA . VAL A 1 126 ? 29.922 4.672 -46.199 1.00 90.31 126 VAL A CA 1
ATOM 1044 C C . VAL A 1 126 ? 30.125 4.638 -44.680 1.00 90.31 126 VAL A C 1
ATOM 1046 O O . VAL A 1 126 ? 31.246 4.471 -44.207 1.00 90.31 126 VAL A O 1
ATOM 1049 N N . ARG A 1 127 ? 29.048 4.722 -43.888 1.00 83.44 127 ARG A N 1
ATOM 1050 C CA . ARG A 1 127 ? 29.096 4.754 -42.415 1.00 83.44 127 ARG A CA 1
ATOM 1051 C C . ARG A 1 127 ? 29.941 3.642 -41.761 1.00 83.44 127 ARG A C 1
ATOM 1053 O O . ARG A 1 127 ? 30.708 3.975 -40.864 1.00 83.44 127 ARG A O 1
ATOM 1060 N N . PRO A 1 128 ? 29.847 2.348 -42.132 1.00 83.31 128 PRO A N 1
ATOM 1061 C CA . PRO A 1 128 ? 30.666 1.300 -41.511 1.00 83.31 128 PRO A CA 1
ATOM 1062 C C . PRO A 1 128 ? 32.166 1.395 -41.835 1.00 83.31 128 PRO A C 1
ATOM 1064 O O . PRO A 1 128 ? 32.966 0.798 -41.116 1.00 83.31 128 PRO A O 1
ATOM 1067 N N . MET A 1 129 ? 32.556 2.131 -42.881 1.00 82.94 129 MET A N 1
ATOM 1068 C CA . MET A 1 129 ? 33.965 2.354 -43.231 1.00 82.94 129 MET A CA 1
ATOM 1069 C C . MET A 1 129 ? 34.616 3.428 -42.341 1.00 82.94 129 MET A C 1
ATOM 1071 O O . MET A 1 129 ? 35.833 3.447 -42.188 1.00 82.94 129 MET A O 1
ATOM 1075 N N . LEU A 1 130 ? 33.808 4.271 -41.688 1.00 77.38 130 LEU A N 1
ATOM 1076 C CA . LEU A 1 130 ? 34.245 5.300 -40.745 1.00 77.38 130 LEU A CA 1
ATOM 1077 C C . LEU A 1 130 ? 34.393 4.682 -39.339 1.00 77.38 130 LEU A C 1
ATOM 1079 O O . LEU A 1 130 ? 33.476 4.726 -38.519 1.00 77.38 130 LEU A O 1
ATOM 1083 N N . ARG A 1 131 ? 35.534 4.029 -39.076 1.00 62.53 131 ARG A N 1
ATOM 1084 C CA . ARG A 1 131 ? 35.810 3.311 -37.810 1.00 62.53 131 ARG A CA 1
ATOM 1085 C C . ARG A 1 131 ? 36.151 4.221 -36.622 1.00 62.53 131 ARG A C 1
ATOM 1087 O O . ARG A 1 131 ? 35.929 3.820 -35.484 1.00 62.53 131 ARG A O 1
ATOM 1094 N N . GLU A 1 132 ? 36.643 5.432 -36.866 1.00 62.38 132 GLU A N 1
ATOM 1095 C CA . GLU A 1 132 ? 37.221 6.295 -35.821 1.00 62.38 132 GLU A CA 1
ATOM 1096 C C . GLU A 1 132 ? 36.200 6.771 -34.770 1.00 62.38 132 GLU A C 1
ATOM 1098 O O . GLU A 1 132 ? 36.531 6.856 -33.592 1.00 62.38 132 GLU A O 1
ATOM 1103 N N . GLY A 1 133 ? 34.931 6.974 -35.143 1.00 64.56 133 GLY A N 1
ATOM 1104 C CA . GLY A 1 133 ? 33.893 7.424 -34.201 1.00 64.56 133 GLY A CA 1
ATOM 1105 C C . GLY A 1 133 ? 33.428 6.368 -33.185 1.00 64.56 133 GLY A C 1
ATOM 1106 O O . GLY A 1 133 ? 32.927 6.725 -32.125 1.00 64.56 133 GLY A O 1
ATOM 1107 N N . LYS A 1 134 ? 33.600 5.068 -33.469 1.00 67.12 134 LYS A N 1
ATOM 1108 C CA . LYS A 1 134 ? 33.138 3.983 -32.576 1.00 67.12 134 LYS A CA 1
ATOM 1109 C C . LYS A 1 134 ? 34.102 3.692 -31.428 1.00 67.12 134 LYS A C 1
ATOM 1111 O O . LYS A 1 134 ? 33.662 3.276 -30.363 1.00 67.12 134 LYS A O 1
ATOM 1116 N N . ILE A 1 135 ? 35.394 3.945 -31.630 1.00 74.12 135 ILE A N 1
ATOM 1117 C CA . ILE A 1 135 ? 36.435 3.670 -30.632 1.00 74.12 135 ILE A CA 1
ATOM 1118 C C . ILE A 1 135 ? 36.266 4.586 -29.414 1.00 74.12 135 ILE A C 1
ATOM 1120 O O . ILE A 1 135 ? 36.398 4.125 -28.285 1.00 74.12 135 ILE A O 1
ATOM 1124 N N . ALA A 1 136 ? 35.908 5.857 -29.624 1.00 77.50 136 ALA A N 1
ATOM 1125 C CA . ALA A 1 136 ? 35.656 6.801 -28.535 1.00 77.50 136 ALA A CA 1
ATOM 1126 C C . ALA A 1 136 ? 34.446 6.389 -27.674 1.00 77.50 136 ALA A C 1
ATOM 1128 O O . ALA A 1 136 ? 34.551 6.356 -26.451 1.00 77.50 136 ALA A O 1
ATOM 1129 N N . GLU A 1 137 ? 33.328 5.996 -28.298 1.00 79.94 137 GLU A N 1
ATOM 1130 C CA . GLU A 1 137 ? 32.145 5.502 -27.574 1.00 79.94 137 GLU A CA 1
ATOM 1131 C C . GLU A 1 137 ? 32.421 4.185 -26.828 1.00 79.94 137 GLU A C 1
ATOM 1133 O O . GLU A 1 137 ? 31.914 3.962 -25.728 1.00 79.94 137 GLU A O 1
ATOM 1138 N N . GLU A 1 138 ? 33.203 3.279 -27.419 1.00 81.12 138 GLU A N 1
ATOM 1139 C CA . GLU A 1 138 ? 33.613 2.031 -26.767 1.00 81.12 138 GLU A CA 1
ATOM 1140 C C . GLU A 1 138 ? 34.546 2.298 -25.583 1.00 81.12 138 GLU A C 1
ATOM 1142 O O . GLU A 1 138 ? 34.372 1.701 -24.519 1.00 81.12 138 GLU A O 1
ATOM 1147 N N . MET A 1 139 ? 35.477 3.240 -25.727 1.00 84.56 139 MET A N 1
ATOM 1148 C CA . MET A 1 139 ? 36.377 3.663 -24.658 1.00 84.56 139 MET A CA 1
ATOM 1149 C C . MET A 1 139 ? 35.610 4.323 -23.507 1.00 84.56 139 MET A C 1
ATOM 1151 O O . MET A 1 139 ? 35.852 3.989 -22.351 1.00 84.56 139 MET A O 1
ATOM 1155 N N . GLU A 1 140 ? 34.624 5.173 -23.797 1.00 87.44 140 GLU A N 1
ATOM 1156 C CA . GLU A 1 140 ? 33.754 5.772 -22.778 1.00 87.44 140 GLU A CA 1
ATOM 1157 C C . GLU A 1 140 ? 32.941 4.706 -22.022 1.00 87.44 140 GLU A C 1
ATOM 1159 O O . GLU A 1 140 ? 32.875 4.719 -20.790 1.00 87.44 140 GLU A O 1
ATOM 1164 N N . LYS A 1 141 ? 32.391 3.712 -22.734 1.00 88.62 141 LYS A N 1
ATOM 1165 C CA . LYS A 1 141 ? 31.696 2.571 -22.112 1.00 88.62 141 LYS A CA 1
ATOM 1166 C C . LYS A 1 141 ? 32.620 1.747 -21.219 1.00 88.62 141 LYS A C 1
ATOM 1168 O O . LYS A 1 141 ? 32.192 1.308 -20.152 1.00 88.62 141 LYS A O 1
ATOM 1173 N N . LEU A 1 142 ? 33.865 1.521 -21.638 1.00 91.06 142 LEU A N 1
ATOM 1174 C CA . LEU A 1 142 ? 34.858 0.808 -20.833 1.00 91.06 142 LEU A CA 1
ATOM 1175 C C . LEU A 1 142 ? 35.247 1.606 -19.583 1.00 91.06 142 LEU A C 1
ATOM 1177 O O . LEU A 1 142 ? 35.303 1.027 -18.503 1.00 91.06 142 LEU A O 1
ATOM 1181 N N . ILE A 1 143 ? 35.433 2.923 -19.701 1.00 92.69 143 ILE A N 1
ATOM 1182 C CA . ILE A 1 143 ? 35.737 3.809 -18.566 1.00 92.69 143 ILE A CA 1
ATOM 1183 C C . ILE A 1 143 ? 34.596 3.799 -17.544 1.00 92.69 143 ILE A C 1
ATOM 1185 O O . ILE A 1 143 ? 34.848 3.676 -16.348 1.00 92.69 143 ILE A O 1
ATOM 1189 N N . ASN A 1 144 ? 33.342 3.887 -17.992 1.00 92.12 144 ASN A N 1
ATOM 1190 C CA . ASN A 1 144 ? 32.194 3.863 -17.083 1.00 92.12 144 ASN A CA 1
ATOM 1191 C C . ASN A 1 144 ? 32.061 2.508 -16.372 1.00 92.12 144 ASN A C 1
ATOM 1193 O O . ASN A 1 144 ? 31.873 2.476 -15.159 1.00 92.12 144 ASN A O 1
ATOM 1197 N N . ARG A 1 145 ? 32.268 1.393 -17.086 1.00 90.88 145 ARG A N 1
ATOM 1198 C CA . ARG A 1 145 ? 32.297 0.054 -16.470 1.00 90.88 145 ARG A CA 1
ATOM 1199 C C . ARG A 1 145 ? 33.424 -0.103 -15.456 1.00 90.88 145 ARG A C 1
ATOM 1201 O O . ARG A 1 145 ? 33.214 -0.725 -14.421 1.00 90.88 145 ARG A O 1
ATOM 1208 N N . LEU A 1 146 ? 34.609 0.441 -15.738 1.00 93.81 146 LEU A N 1
ATOM 1209 C CA . LEU A 1 146 ? 35.722 0.415 -14.790 1.00 93.81 146 LEU A CA 1
ATOM 1210 C C . LEU A 1 146 ? 35.370 1.167 -13.506 1.00 93.81 146 LEU A C 1
ATOM 1212 O O . LEU A 1 146 ? 35.562 0.616 -12.429 1.00 93.81 146 LEU A O 1
ATOM 1216 N N . LYS A 1 147 ? 34.771 2.359 -13.612 1.00 94.56 147 LYS A N 1
ATOM 1217 C CA . LYS A 1 147 ? 34.318 3.127 -12.441 1.00 94.56 147 LYS A CA 1
ATOM 1218 C C . LYS A 1 147 ? 33.288 2.361 -11.610 1.00 94.56 147 LYS A C 1
ATOM 1220 O O . LYS A 1 147 ? 33.431 2.266 -10.396 1.00 94.56 147 LYS A O 1
ATOM 1225 N N . GLU A 1 148 ? 32.282 1.771 -12.254 1.00 93.44 148 GLU A N 1
ATOM 1226 C CA . GLU A 1 148 ? 31.263 0.966 -11.566 1.00 93.44 148 GLU A CA 1
ATOM 1227 C C . GLU A 1 148 ? 31.878 -0.240 -10.837 1.00 93.44 148 GLU A C 1
ATOM 1229 O O . GLU A 1 148 ? 31.531 -0.524 -9.688 1.00 93.44 148 GLU A O 1
ATOM 1234 N N . LEU A 1 149 ? 32.824 -0.933 -11.481 1.00 93.12 149 LEU A N 1
ATOM 1235 C CA . LEU A 1 149 ? 33.532 -2.067 -10.88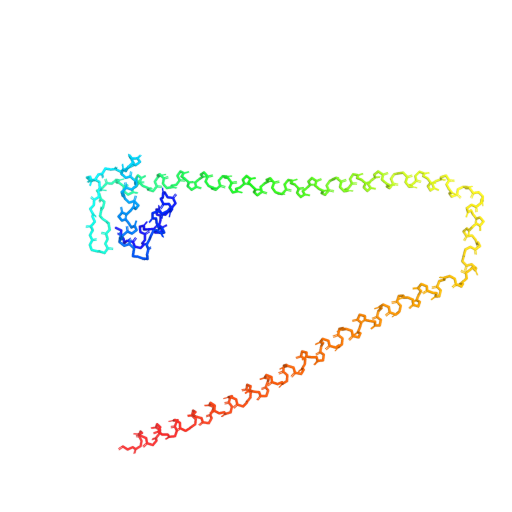8 1.00 93.12 149 LEU A CA 1
ATOM 1236 C C . LEU A 1 149 ? 34.428 -1.644 -9.721 1.00 93.12 149 LEU A C 1
ATOM 1238 O O . LEU A 1 149 ? 34.459 -2.334 -8.703 1.00 93.12 149 LEU A O 1
ATOM 1242 N N . GLU A 1 150 ? 35.131 -0.518 -9.833 1.00 94.75 150 GLU A N 1
ATOM 1243 C CA . GLU A 1 150 ? 35.956 0.033 -8.754 1.00 94.75 150 GLU A CA 1
ATOM 1244 C C . GLU A 1 150 ? 35.110 0.420 -7.535 1.00 94.75 150 GLU A C 1
ATOM 1246 O O . GLU A 1 150 ? 35.467 0.092 -6.400 1.00 94.75 150 GLU A O 1
ATOM 1251 N N . GLU A 1 151 ? 33.956 1.057 -7.749 1.00 94.81 151 GLU A N 1
ATOM 1252 C CA . GLU A 1 151 ? 33.026 1.401 -6.674 1.00 94.81 151 GLU A CA 1
ATOM 1253 C C . GLU A 1 151 ? 32.446 0.160 -5.988 1.00 94.81 151 GLU A C 1
ATOM 1255 O O . GLU A 1 151 ? 32.387 0.107 -4.755 1.00 94.81 151 GLU A O 1
ATOM 1260 N N . ALA A 1 152 ? 32.034 -0.846 -6.765 1.00 94.06 152 ALA A N 1
ATOM 1261 C CA . ALA A 1 152 ? 31.530 -2.110 -6.235 1.00 94.06 152 ALA A CA 1
ATOM 1262 C C . ALA A 1 152 ? 32.608 -2.840 -5.421 1.00 94.06 152 ALA A C 1
ATOM 1264 O O . ALA A 1 152 ? 32.364 -3.253 -4.288 1.00 94.06 152 ALA A O 1
ATOM 1265 N N . LEU A 1 153 ? 33.830 -2.916 -5.952 1.00 94.94 153 LEU A N 1
ATOM 1266 C CA . LEU A 1 153 ? 34.963 -3.551 -5.289 1.00 94.94 153 LEU A CA 1
ATOM 1267 C C . LEU A 1 153 ? 35.334 -2.846 -3.977 1.00 94.94 153 LEU A C 1
ATOM 1269 O O . LEU A 1 153 ? 35.649 -3.509 -2.989 1.00 94.94 153 LEU A O 1
ATOM 1273 N N . ASN A 1 154 ? 35.272 -1.514 -3.928 1.00 94.50 154 ASN A N 1
ATOM 1274 C CA . ASN A 1 154 ? 35.542 -0.762 -2.702 1.00 94.50 154 ASN A CA 1
ATOM 1275 C C . ASN A 1 154 ? 34.458 -0.995 -1.631 1.00 94.50 154 ASN A C 1
ATOM 1277 O O . ASN A 1 154 ? 34.775 -1.133 -0.449 1.00 94.50 154 ASN A O 1
ATOM 1281 N N . LYS A 1 155 ? 33.182 -1.096 -2.030 1.00 94.62 155 LYS A N 1
ATOM 1282 C CA . LYS A 1 155 ? 32.075 -1.440 -1.118 1.00 94.62 155 LYS A CA 1
ATOM 1283 C C . LYS A 1 155 ? 32.235 -2.848 -0.544 1.00 94.62 155 LYS A C 1
ATOM 1285 O O . LYS A 1 155 ? 32.184 -3.007 0.672 1.00 94.62 155 LYS A O 1
ATOM 1290 N N . GLU A 1 156 ? 32.504 -3.836 -1.395 1.00 91.94 156 GLU A N 1
ATOM 1291 C CA . GLU A 1 156 ? 32.747 -5.227 -0.986 1.00 91.94 156 GLU A CA 1
ATOM 1292 C C . GLU A 1 156 ? 33.948 -5.347 -0.038 1.00 91.94 156 GLU A C 1
ATOM 1294 O O . GLU A 1 156 ? 33.883 -6.049 0.970 1.00 91.94 156 GLU A O 1
ATOM 1299 N N . ARG A 1 157 ? 35.041 -4.614 -0.302 1.00 93.31 157 ARG A N 1
ATOM 1300 C CA . ARG A 1 157 ? 36.213 -4.586 0.591 1.00 93.31 157 ARG A CA 1
ATOM 1301 C C . ARG A 1 157 ? 35.869 -4.059 1.982 1.00 93.31 157 ARG A C 1
ATOM 1303 O O . ARG A 1 157 ? 36.204 -4.716 2.964 1.00 93.31 157 ARG A O 1
ATOM 1310 N N . LYS A 1 158 ? 35.164 -2.927 2.070 1.00 94.81 158 LYS A N 1
ATOM 1311 C CA . LYS A 1 158 ? 34.726 -2.356 3.356 1.00 94.81 158 LYS A CA 1
ATOM 1312 C C . LYS A 1 158 ? 33.815 -3.314 4.119 1.00 94.81 158 LYS A C 1
ATOM 1314 O O . LYS A 1 158 ? 34.029 -3.555 5.302 1.00 94.81 158 LYS A O 1
ATOM 1319 N N . LEU A 1 159 ? 32.850 -3.913 3.423 1.00 93.56 159 LEU A N 1
ATOM 1320 C CA . LEU A 1 159 ? 31.900 -4.848 4.020 1.00 93.56 159 LEU A CA 1
ATOM 1321 C C . LEU A 1 159 ? 32.610 -6.112 4.531 1.00 93.56 159 LEU A C 1
ATOM 1323 O O . LEU A 1 159 ? 32.335 -6.576 5.636 1.00 93.56 159 LEU A O 1
ATOM 1327 N N . LYS A 1 160 ? 33.595 -6.624 3.784 1.00 94.50 160 LYS A N 1
ATOM 1328 C CA . LYS A 1 160 ? 34.443 -7.738 4.224 1.00 94.50 160 LYS A CA 1
ATOM 1329 C C . LYS A 1 160 ? 35.241 -7.396 5.485 1.00 94.50 160 LYS A C 1
ATOM 1331 O O . LYS A 1 160 ? 35.298 -8.217 6.397 1.00 94.50 160 LYS A O 1
ATOM 1336 N N . GLU A 1 161 ? 35.845 -6.210 5.554 1.00 95.25 161 GLU A N 1
ATOM 1337 C CA . GLU A 1 161 ? 36.592 -5.762 6.738 1.00 95.25 161 GLU A CA 1
ATOM 1338 C C . GLU A 1 161 ? 35.691 -5.632 7.976 1.00 95.25 161 GLU A C 1
ATOM 1340 O O . GLU A 1 161 ? 36.081 -6.044 9.071 1.00 95.25 161 GLU A O 1
ATOM 1345 N N . GLU A 1 162 ? 34.480 -5.095 7.819 1.00 93.62 162 GLU A N 1
ATOM 1346 C CA . GLU A 1 162 ? 33.490 -4.991 8.897 1.00 93.62 162 GLU A CA 1
ATOM 1347 C C . GLU A 1 162 ? 33.015 -6.367 9.375 1.00 93.62 162 GLU A C 1
ATOM 1349 O O . GLU A 1 162 ? 33.014 -6.636 10.579 1.00 93.62 162 GLU A O 1
ATOM 1354 N N . LEU A 1 163 ? 32.680 -7.271 8.449 1.00 92.62 163 LEU A N 1
ATOM 1355 C CA . LEU A 1 163 ? 32.287 -8.641 8.782 1.00 92.62 163 LE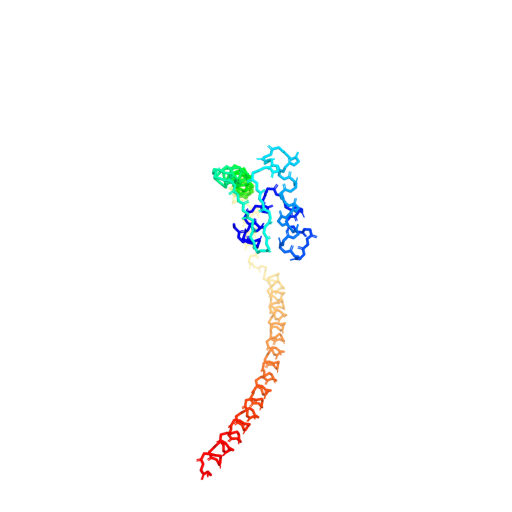U A CA 1
ATOM 1356 C C . LEU A 1 163 ? 33.411 -9.402 9.485 1.00 92.62 163 LEU A C 1
ATOM 1358 O O . LEU A 1 163 ? 33.148 -10.104 10.459 1.00 92.62 163 LEU A O 1
ATOM 1362 N N . GLN A 1 164 ? 34.661 -9.236 9.049 1.00 93.56 164 GLN A N 1
ATOM 1363 C CA . GLN A 1 164 ? 35.806 -9.883 9.686 1.00 93.56 164 GLN A CA 1
ATOM 1364 C C . GLN A 1 164 ? 36.024 -9.371 11.119 1.00 93.56 164 GLN A C 1
ATOM 1366 O O . GLN A 1 164 ? 36.271 -10.174 12.018 1.00 93.56 164 GLN A O 1
ATOM 1371 N N . LYS A 1 165 ? 35.871 -8.059 11.356 1.00 94.31 165 LYS A N 1
ATOM 1372 C CA . LYS A 1 165 ? 35.918 -7.467 12.707 1.00 94.31 165 LYS A CA 1
ATOM 1373 C C . LYS A 1 165 ? 34.772 -7.950 13.597 1.00 94.31 165 LYS A C 1
ATOM 1375 O O . LYS A 1 165 ? 34.976 -8.159 14.787 1.00 94.31 165 LYS A O 1
ATOM 1380 N N . ASN A 1 166 ? 33.570 -8.110 13.049 1.00 93.12 166 ASN A N 1
ATOM 1381 C CA . ASN A 1 166 ? 32.430 -8.608 13.818 1.00 93.12 166 ASN A CA 1
ATOM 1382 C C . ASN A 1 166 ? 32.576 -10.101 14.129 1.00 93.12 166 ASN A C 1
ATOM 1384 O O . ASN A 1 166 ? 32.314 -10.508 15.255 1.00 93.12 166 ASN A O 1
ATOM 1388 N N . SER A 1 167 ? 33.060 -10.903 13.176 1.00 93.44 167 SER A N 1
ATOM 1389 C CA . SER A 1 167 ? 33.325 -12.330 13.385 1.00 93.44 167 SER A CA 1
ATOM 1390 C C . SER A 1 167 ? 34.341 -12.552 14.503 1.00 93.44 167 SER A C 1
ATOM 1392 O O . SER A 1 167 ? 34.095 -13.363 15.390 1.00 93.44 167 SER A O 1
ATOM 1394 N N . SER A 1 168 ? 35.445 -11.796 14.519 1.00 93.94 168 SER A N 1
ATOM 1395 C CA . SER A 1 168 ? 36.457 -11.934 15.573 1.00 93.94 168 SER A CA 1
ATOM 1396 C C . SER A 1 168 ? 35.942 -11.513 16.953 1.00 93.94 168 SER A C 1
ATOM 1398 O O . SER A 1 168 ? 36.267 -12.165 17.943 1.00 93.94 168 SER A O 1
ATOM 1400 N N . LYS A 1 169 ? 35.099 -10.472 17.033 1.00 94.31 169 LYS A N 1
ATOM 1401 C CA . LYS A 1 169 ? 34.419 -10.085 18.281 1.00 94.31 169 LYS A CA 1
ATOM 1402 C C . LYS A 1 169 ? 33.469 -11.172 18.780 1.00 94.31 169 LYS A C 1
ATOM 1404 O O . LYS A 1 169 ? 33.567 -11.565 19.934 1.00 94.31 169 LYS A O 1
ATOM 1409 N N . MET A 1 170 ? 32.607 -11.693 17.906 1.00 90.56 170 MET A N 1
ATOM 1410 C CA . MET A 1 170 ? 31.665 -12.763 18.254 1.00 90.56 170 MET A CA 1
ATOM 1411 C C . MET A 1 170 ? 32.387 -14.042 18.693 1.00 90.56 170 MET A C 1
ATOM 1413 O O . MET A 1 170 ? 31.937 -14.724 19.610 1.00 90.56 170 MET A O 1
ATOM 1417 N N . GLU A 1 171 ? 33.516 -14.378 18.064 1.00 94.25 171 GLU A N 1
ATOM 1418 C CA . GLU A 1 171 ? 34.354 -15.502 18.489 1.00 94.25 171 GLU A CA 1
ATOM 1419 C C . GLU A 1 171 ? 34.973 -15.282 19.874 1.00 94.25 171 GLU A C 1
ATOM 1421 O O . GLU A 1 171 ? 35.056 -16.238 20.646 1.00 94.25 171 GLU A O 1
ATOM 1426 N N . ALA A 1 172 ? 35.387 -14.054 20.201 1.00 93.69 172 ALA A N 1
ATOM 1427 C CA . ALA A 1 172 ? 35.892 -13.711 21.529 1.00 93.69 172 ALA A CA 1
ATOM 1428 C C . ALA A 1 172 ? 34.784 -13.797 22.592 1.00 93.69 172 ALA A C 1
ATOM 1430 O O . ALA A 1 172 ? 34.942 -14.525 23.566 1.00 93.69 172 ALA A O 1
ATOM 1431 N N . GLU A 1 173 ? 33.629 -13.166 22.358 1.00 94.06 173 GLU A N 1
ATOM 1432 C CA . GLU A 1 173 ? 32.472 -13.228 23.267 1.00 94.06 173 GLU A CA 1
ATOM 1433 C C . GLU A 1 173 ? 31.991 -14.668 23.483 1.00 94.06 173 GLU A C 1
ATOM 1435 O O . GLU A 1 173 ? 31.683 -15.070 24.603 1.00 94.06 173 GLU A O 1
ATOM 1440 N N . LYS A 1 174 ? 31.973 -15.485 22.420 1.00 94.25 174 LYS A N 1
ATOM 1441 C CA . LYS A 1 174 ? 31.643 -16.909 22.525 1.00 94.25 174 LYS A CA 1
ATOM 1442 C C . LYS A 1 174 ? 3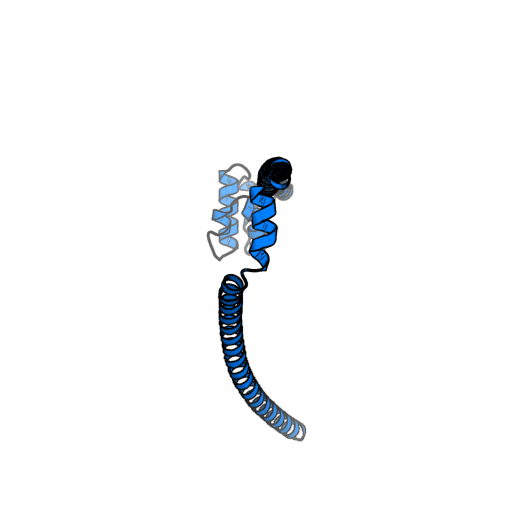2.635 -17.651 23.420 1.00 94.25 174 LYS A C 1
ATOM 1444 O O . LYS A 1 174 ? 32.200 -18.469 24.224 1.00 94.25 174 LYS A O 1
ATOM 1449 N N . LYS A 1 175 ? 33.943 -17.410 23.274 1.00 94.19 175 LYS A N 1
ATOM 1450 C CA . LYS A 1 175 ? 34.966 -18.042 24.124 1.00 94.19 175 LYS A CA 1
ATOM 1451 C C . LYS A 1 175 ? 34.807 -17.628 25.586 1.00 94.19 175 LYS A C 1
ATOM 1453 O O . LYS A 1 175 ? 34.843 -18.501 26.446 1.00 94.19 175 LYS A O 1
ATOM 1458 N N . ASP A 1 176 ? 34.556 -16.348 25.848 1.00 94.50 176 ASP A N 1
ATOM 1459 C CA . ASP A 1 176 ? 34.345 -15.836 27.206 1.00 94.50 176 ASP A CA 1
ATOM 1460 C C . ASP A 1 176 ? 33.096 -16.448 27.857 1.00 94.50 176 ASP A C 1
ATOM 1462 O O . ASP A 1 176 ? 33.151 -16.904 28.998 1.00 94.50 176 ASP A O 1
ATOM 1466 N N . LEU A 1 177 ? 31.974 -16.520 27.130 1.00 93.44 177 LEU A N 1
ATOM 1467 C CA . LEU A 1 177 ? 30.735 -17.127 27.630 1.00 93.44 177 LEU A CA 1
ATOM 1468 C C . LEU A 1 177 ? 30.870 -18.636 27.861 1.00 93.44 177 LEU A C 1
ATOM 1470 O O . LEU A 1 177 ? 30.343 -19.144 28.847 1.00 93.44 177 LEU A O 1
ATOM 1474 N N . VAL A 1 178 ? 31.568 -19.357 26.977 1.00 93.06 178 VAL A N 1
ATOM 1475 C CA . VAL A 1 178 ? 31.849 -20.789 27.176 1.00 93.06 178 VAL A CA 1
ATOM 1476 C C . VAL A 1 178 ? 32.715 -20.995 28.418 1.00 93.06 178 VAL A C 1
ATOM 1478 O O . VAL A 1 178 ? 32.376 -21.846 29.232 1.00 93.06 178 VAL A O 1
ATOM 1481 N N . GLY A 1 179 ? 33.747 -20.170 28.625 1.00 93.12 179 GLY A N 1
ATOM 1482 C CA . GLY A 1 179 ? 34.555 -20.212 29.847 1.00 93.12 179 GLY A CA 1
ATOM 1483 C C . GLY A 1 179 ? 33.727 -19.955 31.111 1.00 93.12 179 GLY A C 1
ATOM 1484 O O . GLY A 1 179 ? 33.814 -20.712 32.071 1.00 93.12 179 GLY A O 1
ATOM 1485 N N . GLN A 1 180 ? 32.839 -18.953 31.094 1.00 92.50 180 GLN A N 1
ATOM 1486 C CA . GLN A 1 180 ? 31.923 -18.697 32.214 1.00 92.50 180 GLN A CA 1
ATOM 1487 C C . GLN A 1 180 ? 30.966 -19.869 32.480 1.00 92.50 180 GLN A C 1
ATOM 1489 O O . GLN A 1 180 ? 30.660 -20.159 33.636 1.00 92.50 180 GLN A O 1
ATOM 1494 N N . LEU A 1 181 ? 30.479 -20.544 31.434 1.00 91.50 181 LEU A N 1
ATOM 1495 C CA . LEU A 1 181 ? 29.628 -21.727 31.577 1.00 91.50 181 LEU A CA 1
ATOM 1496 C C . LEU A 1 181 ? 30.390 -22.914 32.170 1.00 91.50 181 LEU A C 1
ATOM 1498 O O . LEU A 1 181 ? 29.846 -23.589 33.041 1.00 91.50 181 LEU A O 1
ATOM 1502 N N . GLU A 1 182 ? 31.627 -23.157 31.733 1.00 90.75 182 GLU A N 1
ATOM 1503 C CA . GLU A 1 182 ? 32.499 -24.192 32.302 1.00 90.75 182 GLU A CA 1
ATOM 1504 C C . GLU A 1 182 ? 32.778 -23.914 33.788 1.00 90.75 182 GLU A C 1
ATOM 1506 O O . GLU A 1 182 ? 32.608 -24.805 34.620 1.00 90.75 182 GLU A O 1
ATOM 1511 N N . ASP A 1 183 ? 33.086 -22.664 34.149 1.00 90.56 183 ASP A N 1
ATOM 1512 C CA . ASP A 1 183 ? 33.286 -22.246 35.541 1.00 90.56 183 ASP A CA 1
ATOM 1513 C C . ASP A 1 183 ? 32.033 -22.460 36.406 1.00 90.56 183 ASP A C 1
ATOM 1515 O O . ASP A 1 183 ? 32.126 -22.945 37.536 1.00 90.56 183 ASP A O 1
ATOM 1519 N N . ILE A 1 184 ? 30.845 -22.106 35.899 1.00 88.00 184 ILE A N 1
ATOM 1520 C CA . ILE A 1 184 ? 29.574 -22.325 36.609 1.00 88.00 184 ILE A CA 1
ATOM 1521 C C . ILE A 1 184 ? 29.276 -23.822 36.733 1.00 88.00 184 ILE A C 1
ATOM 1523 O O . ILE A 1 184 ? 28.869 -24.260 37.807 1.00 88.00 184 ILE A O 1
ATOM 1527 N N . SER A 1 185 ? 29.496 -24.607 35.674 1.00 87.25 185 SER A N 1
ATOM 1528 C CA . SER A 1 185 ? 29.300 -26.060 35.693 1.00 87.25 185 SER A CA 1
ATOM 1529 C C . SER A 1 185 ? 30.210 -26.734 36.719 1.00 87.25 185 SER A C 1
ATOM 1531 O O . SER A 1 185 ? 29.749 -27.596 37.461 1.00 87.25 185 SER A O 1
ATOM 1533 N N . ASN A 1 186 ? 31.477 -26.320 36.803 1.00 87.25 186 ASN A N 1
ATOM 1534 C CA . ASN A 1 186 ? 32.420 -26.840 37.792 1.00 87.25 186 ASN A CA 1
ATOM 1535 C C . ASN A 1 186 ? 31.983 -26.483 39.219 1.00 87.25 186 ASN A C 1
ATOM 1537 O O . ASN A 1 186 ? 31.944 -27.357 40.079 1.00 87.25 186 ASN A O 1
ATOM 1541 N N . ARG A 1 187 ? 31.556 -25.235 39.464 1.00 86.00 187 ARG A N 1
ATOM 1542 C CA . ARG A 1 187 ? 31.011 -24.817 40.772 1.00 86.00 187 ARG A CA 1
ATOM 1543 C C . ARG A 1 187 ? 29.740 -25.571 41.163 1.00 86.00 187 ARG A C 1
ATOM 1545 O O . ARG A 1 187 ? 29.529 -25.816 42.347 1.00 86.00 187 ARG A O 1
ATOM 1552 N N . LEU A 1 188 ? 28.877 -25.891 40.196 1.00 82.38 188 LEU A N 1
ATOM 1553 C CA . LEU A 1 188 ? 27.656 -26.659 40.437 1.00 82.38 188 LEU A CA 1
ATOM 1554 C C . LEU A 1 188 ? 28.002 -28.096 40.844 1.00 82.38 188 LEU A C 1
ATOM 1556 O O . LEU A 1 188 ? 27.533 -28.550 41.881 1.00 82.38 188 LEU A O 1
ATOM 1560 N N . ASN A 1 189 ? 28.890 -28.758 40.097 1.00 81.75 189 ASN A N 1
ATOM 1561 C CA . ASN A 1 189 ? 29.362 -30.107 40.419 1.00 81.75 189 ASN A CA 1
ATOM 1562 C C . ASN A 1 189 ? 30.035 -30.154 41.804 1.00 81.75 189 ASN A C 1
ATOM 1564 O O . ASN A 1 189 ? 29.714 -31.015 42.616 1.00 81.75 189 ASN A O 1
ATOM 1568 N N . GLU A 1 190 ? 30.884 -29.174 42.133 1.00 79.38 190 GLU A N 1
ATOM 1569 C CA . GLU A 1 190 ? 31.491 -29.047 43.470 1.00 79.38 190 GLU A CA 1
ATOM 1570 C C . GLU A 1 190 ? 30.461 -28.829 44.596 1.00 79.38 190 GLU A C 1
ATOM 1572 O O . GLU A 1 190 ? 30.741 -29.128 45.759 1.00 79.38 190 GLU A O 1
ATOM 1577 N N . SER A 1 191 ? 29.287 -28.275 44.277 1.00 73.75 191 SER A N 1
ATOM 1578 C CA . SER A 1 191 ? 28.185 -28.094 45.225 1.00 73.75 191 SER A CA 1
ATOM 1579 C C . SER A 1 191 ? 27.299 -29.332 45.354 1.00 73.75 191 SER A C 1
ATOM 1581 O O . SER A 1 191 ? 26.646 -29.471 46.383 1.00 73.75 191 SER A O 1
ATOM 1583 N N . GLU A 1 192 ? 27.229 -30.185 44.333 1.00 66.75 192 GLU A N 1
ATOM 1584 C CA . GLU A 1 192 ? 26.467 -31.441 44.354 1.00 66.75 192 GLU A CA 1
ATOM 1585 C C . GLU A 1 192 ? 27.248 -32.582 45.031 1.00 66.75 192 GLU A C 1
ATOM 1587 O O . GLU A 1 192 ? 26.645 -33.519 45.547 1.00 66.75 192 GLU A O 1
ATOM 1592 N N . GLU A 1 193 ? 28.582 -32.489 45.077 1.00 58.84 193 GLU A N 1
ATOM 1593 C CA . GLU A 1 193 ? 29.467 -33.456 45.745 1.00 58.84 193 GLU A CA 1
ATOM 1594 C C . GLU A 1 193 ? 29.652 -33.217 47.264 1.00 58.84 193 GLU A C 1
ATOM 1596 O O . GLU A 1 193 ? 30.324 -34.012 47.928 1.00 58.84 193 GLU A O 1
ATOM 1601 N N . ARG A 1 194 ? 29.071 -32.149 47.834 1.00 49.25 194 ARG A N 1
ATOM 1602 C CA . ARG A 1 194 ? 29.089 -31.835 49.281 1.00 49.25 194 ARG A CA 1
ATOM 1603 C C . ARG A 1 194 ? 27.771 -32.171 49.965 1.00 49.25 194 ARG A C 1
ATOM 1605 O O . ARG A 1 194 ? 27.844 -32.661 51.115 1.00 49.25 194 ARG A O 1
#

Radius of gyration: 37.5 Å; chains: 1; bounding box: 67×45×102 Å

Foldseek 3Di:
DFLQVQLVQCCLVPVCLSPVDPDSLSSNVSSVVVCCVVVVDPPVQWDRDPGDIGGDPPSVVSSVVVSVVSVVVVVVVVVVVVVVVVVVVVVVVVVVVVVVVVVVVVVVVVCVVLVPDPVSVVCVVVVVVPPPVVVVVVVVVVVVVVVVVVVVVVVVVVVVVVVVVVVVVVVVVVVVVVVVVVVVVVVVVVVVVD

Sequence (194 aa):
MLHADYRHRYSVLAAEEAYSSTDAKKCAEAILAKLVKNGTLTEENFRMGATKVFFKAGILAHLEDVRDEVLKAIMTKLQAYIRWYLGLIDRKRRFEQLSGMLILHRNIRQWCSLRQWEWFKLFAKVRPMLREGKIAEEMEKLINRLKELEEALNKERKLKEELQKNSSKMEAEKKDLVGQLEDISNRLNESEER

Secondary structure (DSSP, 8-state):
-BHHHHHHHHTTTSHHHHTS-S-HHHHHHHHHHHHHHTTS--GGGEEE-SSBEEE-TTHHHHHHHHHHHHHHHHHHHHHHHHHHHHHHHHHHHHHHHHHHHHHHHHHHHHHHHHHH-HHHHHHHHHGGG--HHHHHHHHHHHHHHHHHHHHHHHHHHHHHHHHHHHHHHHHHHHHHHHHHHHHHHHHHHHHH--

pLDDT: mean 92.18, std 7.48, range [49.25, 98.5]